Protein AF-A0A7C6QJJ1-F1 (afdb_monomer)

Structure (mmCIF, N/CA/C/O backbone):
data_AF-A0A7C6QJJ1-F1
#
_entry.id   AF-A0A7C6QJJ1-F1
#
loop_
_atom_site.group_PDB
_atom_site.id
_atom_site.type_symbol
_atom_site.label_atom_id
_atom_site.label_alt_id
_atom_site.label_comp_id
_atom_site.label_asym_id
_atom_site.label_entity_id
_atom_site.label_seq_id
_atom_site.pdbx_PDB_ins_code
_atom_site.Cartn_x
_atom_site.Cartn_y
_atom_site.Cartn_z
_atom_site.occupancy
_atom_site.B_iso_or_equiv
_atom_site.auth_seq_id
_atom_site.auth_comp_id
_atom_site.auth_asym_id
_atom_site.auth_atom_id
_atom_site.pdbx_PDB_model_num
ATOM 1 N N . MET A 1 1 ? -18.718 0.092 17.192 1.00 64.06 1 MET A N 1
ATOM 2 C CA . MET A 1 1 ? -18.486 -1.313 16.810 1.00 64.06 1 MET A CA 1
ATOM 3 C C . MET A 1 1 ? -18.447 -2.156 18.067 1.00 64.06 1 MET A C 1
ATOM 5 O O . MET A 1 1 ? -18.099 -1.632 19.118 1.00 64.06 1 MET A O 1
ATOM 9 N N . GLU A 1 2 ? -18.841 -3.419 17.966 1.00 81.12 2 GLU A N 1
ATOM 10 C CA . GLU A 1 2 ? -18.779 -4.387 19.062 1.00 81.12 2 GLU A CA 1
ATOM 11 C C . GLU A 1 2 ? -17.315 -4.640 19.468 1.00 81.12 2 GLU A C 1
ATOM 13 O O . GLU A 1 2 ? -16.441 -4.742 18.604 1.00 81.12 2 GLU A O 1
ATOM 18 N N . GLN A 1 3 ? -17.020 -4.711 20.772 1.00 80.75 3 GLN A N 1
ATOM 19 C CA . GLN A 1 3 ? -15.640 -4.832 21.275 1.00 80.75 3 GLN A CA 1
ATOM 20 C C . GLN A 1 3 ? -14.934 -6.095 20.754 1.00 80.75 3 GLN A C 1
ATOM 22 O O . GLN A 1 3 ? -13.746 -6.046 20.444 1.00 80.75 3 GLN A O 1
ATOM 27 N N . ALA A 1 4 ? -15.673 -7.194 20.566 1.00 86.12 4 ALA A N 1
ATOM 28 C CA . ALA A 1 4 ? -15.149 -8.436 19.999 1.00 86.12 4 ALA A CA 1
ATOM 29 C C . ALA A 1 4 ? -14.626 -8.255 18.560 1.00 86.12 4 ALA A C 1
ATOM 31 O O . ALA A 1 4 ? -13.542 -8.735 18.226 1.00 86.12 4 ALA A O 1
ATOM 32 N N . LYS A 1 5 ? -15.345 -7.492 17.726 1.00 86.69 5 LYS A N 1
ATOM 33 C CA . LYS A 1 5 ? -14.942 -7.211 16.339 1.00 86.69 5 LYS A CA 1
ATOM 34 C C . LYS A 1 5 ? -13.674 -6.356 16.279 1.00 86.69 5 LYS A C 1
ATOM 36 O O . LYS A 1 5 ? -12.791 -6.615 15.470 1.00 86.69 5 LYS A O 1
ATOM 41 N N . LEU A 1 6 ? -13.538 -5.371 17.172 1.00 87.94 6 LEU A N 1
ATOM 42 C CA . LEU A 1 6 ? -12.328 -4.541 17.250 1.00 87.94 6 LEU A CA 1
ATOM 43 C C . LEU A 1 6 ? -11.081 -5.362 17.599 1.00 87.94 6 LEU A C 1
ATOM 45 O O . LEU A 1 6 ? -10.022 -5.141 17.014 1.00 87.94 6 LEU A O 1
ATOM 49 N N . VAL A 1 7 ? -11.207 -6.328 18.515 1.00 91.75 7 VAL A N 1
ATOM 50 C CA . VAL A 1 7 ? -10.107 -7.241 18.861 1.00 91.75 7 VAL A CA 1
ATOM 51 C C . VAL A 1 7 ? -9.724 -8.109 17.662 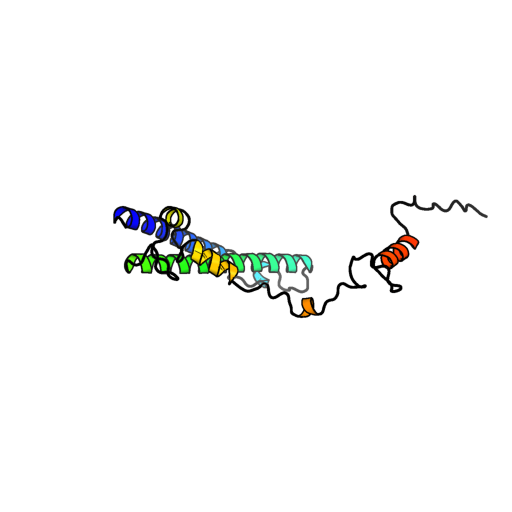1.00 91.75 7 VAL A C 1
ATOM 53 O O . VAL A 1 7 ? -8.535 -8.233 17.368 1.00 91.75 7 VAL A O 1
ATOM 56 N N . HIS A 1 8 ? -10.710 -8.638 16.931 1.00 92.12 8 HIS A N 1
ATOM 57 C CA . HIS A 1 8 ? -10.475 -9.418 15.715 1.00 92.12 8 HIS A CA 1
ATOM 58 C C . HIS A 1 8 ? -9.686 -8.625 14.657 1.00 92.12 8 HIS A C 1
ATOM 60 O O . HIS A 1 8 ? -8.639 -9.081 14.192 1.00 92.12 8 HIS A O 1
ATOM 66 N N . PHE A 1 9 ? -10.124 -7.403 14.326 1.00 91.81 9 PHE A N 1
ATOM 67 C CA . PHE A 1 9 ? -9.419 -6.556 13.357 1.00 91.81 9 PHE A CA 1
ATOM 68 C C . PHE A 1 9 ? -8.022 -6.154 13.836 1.00 91.81 9 PHE A C 1
ATOM 70 O O . PHE A 1 9 ? -7.080 -6.162 13.044 1.00 91.81 9 PHE A O 1
ATOM 77 N N . LYS A 1 10 ? -7.852 -5.866 15.133 1.00 93.56 10 LYS A N 1
ATOM 78 C CA . LYS A 1 10 ? -6.536 -5.560 15.710 1.00 93.56 10 LYS A CA 1
ATOM 79 C C . LYS A 1 10 ? -5.564 -6.732 15.555 1.00 93.56 10 LYS A C 1
ATOM 81 O O . LYS A 1 10 ? -4.429 -6.517 15.146 1.00 93.56 10 LYS A O 1
ATOM 86 N N . GLN A 1 11 ? -5.999 -7.960 15.840 1.00 94.44 11 GLN A N 1
ATOM 87 C CA . GLN A 1 11 ? -5.168 -9.156 15.656 1.00 94.44 11 GLN A CA 1
ATOM 88 C C . GLN A 1 11 ? -4.782 -9.359 14.187 1.00 94.44 11 GLN A C 1
ATOM 90 O O . GLN A 1 11 ? -3.614 -9.604 13.891 1.00 94.44 11 GLN A O 1
ATOM 95 N N . LYS A 1 12 ? -5.735 -9.184 13.263 1.00 94.00 12 LYS A N 1
ATOM 96 C CA . LYS A 1 12 ? -5.481 -9.277 11.818 1.00 94.00 12 LYS A CA 1
ATOM 97 C C . LYS A 1 12 ? -4.449 -8.246 11.346 1.00 94.00 12 LYS A C 1
ATOM 99 O O . LYS A 1 12 ? -3.544 -8.589 10.591 1.00 94.00 12 LYS A O 1
ATOM 104 N N . LEU A 1 13 ? -4.551 -7.004 11.820 1.00 94.50 13 LEU A N 1
ATOM 105 C CA . LEU A 1 13 ? -3.605 -5.932 11.496 1.00 94.50 13 LEU A CA 1
ATOM 106 C C . LEU A 1 13 ? -2.214 -6.173 12.091 1.00 94.50 13 LEU A C 1
ATOM 108 O O . LEU A 1 13 ? -1.224 -5.899 11.422 1.00 94.50 13 LEU A O 1
ATOM 112 N N . LEU A 1 14 ? -2.117 -6.719 13.306 1.00 95.88 14 LEU A N 1
ATOM 113 C CA . LEU A 1 14 ? -0.828 -7.075 13.910 1.00 95.88 14 LEU A CA 1
ATOM 114 C C . LEU A 1 14 ? -0.127 -8.199 13.139 1.00 95.88 14 LEU A C 1
ATOM 116 O O . LEU A 1 14 ? 1.051 -8.067 12.823 1.00 95.88 14 LEU A O 1
ATOM 120 N N . ALA A 1 15 ? -0.860 -9.251 12.766 1.00 96.06 15 ALA A N 1
ATOM 121 C CA . ALA A 1 15 ? -0.318 -10.315 11.923 1.00 96.06 15 ALA A CA 1
ATOM 122 C C . ALA A 1 15 ? 0.138 -9.773 10.556 1.00 96.06 15 ALA A C 1
ATOM 124 O O . ALA A 1 15 ? 1.202 -10.132 10.055 1.00 96.06 15 ALA A O 1
ATOM 125 N N . ARG A 1 16 ? -0.640 -8.853 9.966 1.00 95.06 16 ARG A N 1
ATOM 126 C CA . ARG A 1 16 ? -0.273 -8.199 8.704 1.00 95.06 16 ARG A CA 1
ATOM 127 C C . ARG A 1 16 ? 0.974 -7.324 8.844 1.00 95.06 16 ARG A C 1
ATOM 129 O O . ARG A 1 16 ? 1.808 -7.336 7.943 1.00 95.06 16 ARG A O 1
ATOM 136 N N . LYS A 1 17 ? 1.108 -6.591 9.954 1.00 96.44 17 LYS A N 1
ATOM 137 C CA . LYS A 1 17 ? 2.294 -5.787 10.273 1.00 96.44 17 LYS A CA 1
ATOM 138 C C . LYS A 1 17 ? 3.544 -6.666 10.309 1.00 96.44 17 LYS A C 1
ATOM 140 O O . LYS A 1 17 ? 4.500 -6.375 9.602 1.00 96.44 17 LYS A O 1
ATOM 145 N N . GLU A 1 18 ? 3.504 -7.758 11.069 1.00 97.12 18 G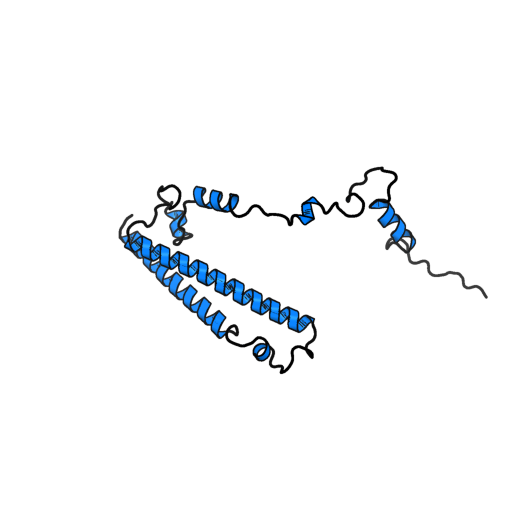LU A N 1
ATOM 146 C CA . GLU A 1 18 ? 4.633 -8.686 11.189 1.00 97.12 18 GLU A CA 1
ATOM 147 C C . GLU A 1 18 ? 5.025 -9.288 9.831 1.00 97.12 18 GLU A C 1
ATOM 149 O O . GLU A 1 18 ? 6.203 -9.319 9.481 1.00 97.12 18 GLU A O 1
ATOM 154 N N . GLN A 1 19 ? 4.040 -9.687 9.019 1.00 96.38 19 GLN A N 1
ATOM 155 C CA . GLN A 1 19 ? 4.287 -10.192 7.667 1.00 96.38 19 GLN A CA 1
ATOM 156 C C . GLN A 1 19 ? 4.997 -9.156 6.778 1.00 96.38 19 GLN A C 1
ATOM 158 O O . GLN A 1 19 ? 5.927 -9.502 6.052 1.00 96.38 19 GLN A O 1
ATOM 163 N N . LEU A 1 20 ? 4.561 -7.893 6.816 1.00 95.88 20 LEU A N 1
ATOM 164 C CA . LEU A 1 20 ? 5.164 -6.815 6.027 1.00 95.88 20 LEU A CA 1
ATOM 165 C C . LEU A 1 20 ? 6.583 -6.485 6.504 1.00 95.88 20 LEU A C 1
ATOM 167 O O . LEU A 1 20 ? 7.464 -6.283 5.675 1.00 95.88 20 LEU A O 1
ATOM 171 N N . GLU A 1 21 ? 6.830 -6.482 7.814 1.00 96.12 21 GLU A N 1
ATOM 172 C CA . GLU A 1 21 ? 8.176 -6.291 8.369 1.00 96.12 21 GLU A CA 1
ATOM 173 C C . GLU A 1 21 ? 9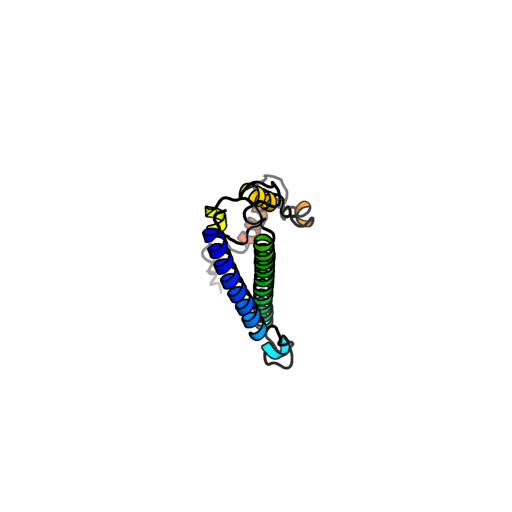.130 -7.415 7.950 1.00 96.12 21 GLU A C 1
ATOM 175 O O . GLU A 1 21 ? 10.270 -7.147 7.573 1.00 96.12 21 GLU A O 1
ATOM 180 N N . GLN A 1 22 ? 8.668 -8.668 7.977 1.00 95.81 22 GLN A N 1
ATOM 181 C CA . GLN A 1 22 ? 9.447 -9.808 7.488 1.00 95.81 22 GLN A CA 1
ATOM 182 C C . GLN A 1 22 ? 9.720 -9.703 5.984 1.00 95.81 22 GLN A C 1
ATOM 184 O O . GLN A 1 22 ? 10.835 -9.976 5.553 1.00 95.81 22 GLN A O 1
ATOM 189 N N . GLN A 1 23 ? 8.732 -9.270 5.195 1.00 94.12 23 GLN A N 1
ATOM 190 C CA . GLN A 1 23 ? 8.886 -9.066 3.755 1.00 94.12 23 GLN A CA 1
ATOM 191 C C . GLN A 1 23 ? 9.905 -7.964 3.433 1.00 94.12 23 GLN A C 1
ATOM 193 O O . GLN A 1 23 ? 10.708 -8.123 2.521 1.00 94.12 23 GLN A O 1
ATOM 198 N N . VAL A 1 24 ? 9.896 -6.850 4.170 1.00 94.69 24 VAL A N 1
ATOM 199 C CA . VAL A 1 24 ? 10.893 -5.783 3.992 1.00 94.69 24 VAL A CA 1
ATOM 200 C C . VAL A 1 24 ? 12.287 -6.301 4.335 1.00 94.69 24 VAL A C 1
ATOM 202 O O . VAL A 1 24 ? 13.198 -6.145 3.526 1.00 94.69 24 VAL A O 1
ATOM 205 N N . LYS A 1 25 ? 12.439 -6.986 5.476 1.00 93.81 25 LYS A N 1
ATOM 206 C CA . LYS A 1 25 ? 13.724 -7.563 5.893 1.00 93.81 25 LYS A CA 1
ATOM 207 C C . LYS A 1 25 ? 14.267 -8.565 4.881 1.00 93.81 25 LYS A C 1
ATOM 209 O O . LYS A 1 25 ? 15.438 -8.487 4.537 1.00 93.81 25 LYS A O 1
ATOM 214 N N . SER A 1 26 ? 13.432 -9.469 4.366 1.00 91.88 26 SER A N 1
ATOM 215 C CA . SER A 1 26 ? 13.888 -10.470 3.396 1.00 91.88 26 SER A CA 1
ATOM 216 C C . SER A 1 26 ? 14.343 -9.844 2.076 1.00 91.88 26 SER A C 1
ATOM 218 O O . SER A 1 26 ? 15.322 -10.301 1.494 1.00 91.88 26 SER A O 1
ATOM 220 N N . ILE A 1 27 ? 13.675 -8.779 1.622 1.00 89.88 27 ILE A N 1
ATOM 221 C CA . ILE A 1 27 ? 14.065 -8.021 0.426 1.00 89.88 27 ILE A CA 1
ATOM 222 C C . ILE A 1 27 ? 15.376 -7.249 0.668 1.00 89.88 27 ILE A C 1
ATOM 224 O O . ILE A 1 27 ? 16.243 -7.188 -0.202 1.00 89.88 27 ILE A O 1
ATOM 228 N N . GLU A 1 28 ? 15.554 -6.680 1.860 1.00 87.94 28 GLU A N 1
ATOM 229 C CA . GLU A 1 28 ? 16.777 -5.970 2.244 1.00 87.94 28 GLU A CA 1
ATOM 230 C C . GLU A 1 28 ? 17.993 -6.907 2.358 1.00 87.94 28 GLU A C 1
ATOM 232 O O . GLU A 1 28 ? 19.052 -6.631 1.780 1.00 87.94 28 GLU A O 1
ATOM 237 N N . GLU A 1 29 ? 17.823 -8.042 3.041 1.00 86.62 29 GLU A N 1
ATOM 238 C CA . GLU A 1 29 ? 18.826 -9.103 3.188 1.00 86.62 29 GLU A CA 1
ATOM 239 C C . GLU A 1 29 ? 19.136 -9.802 1.854 1.00 86.62 29 GLU A C 1
ATOM 241 O O . GLU A 1 29 ? 20.267 -10.232 1.634 1.00 86.62 29 GLU A O 1
ATOM 246 N N . GLY A 1 30 ? 18.163 -9.861 0.939 1.00 77.56 30 GLY A N 1
ATOM 247 C CA . GLY A 1 30 ? 18.251 -10.527 -0.363 1.00 77.56 30 GLY A CA 1
ATOM 248 C C . GLY A 1 30 ? 19.164 -9.870 -1.405 1.00 77.56 30 GLY A C 1
ATOM 249 O O . GLY A 1 30 ? 19.245 -10.379 -2.516 1.00 77.56 30 GLY A O 1
ATOM 250 N N . GLY A 1 31 ? 19.863 -8.776 -1.077 1.00 72.44 31 GLY A N 1
ATOM 251 C CA . GLY A 1 31 ? 20.874 -8.179 -1.966 1.00 72.44 31 GLY A CA 1
ATOM 252 C C . GLY A 1 31 ? 20.764 -6.666 -2.164 1.00 72.44 31 GLY A C 1
ATOM 253 O O . GLY A 1 31 ? 21.656 -6.047 -2.749 1.00 72.44 31 GLY A O 1
ATOM 254 N N . LEU A 1 32 ? 19.730 -6.014 -1.621 1.00 77.31 32 LEU A N 1
ATOM 255 C CA . LEU A 1 32 ? 19.625 -4.551 -1.682 1.00 77.31 32 LEU A CA 1
ATOM 256 C C . LEU A 1 32 ? 20.715 -3.839 -0.871 1.00 77.31 32 LEU A C 1
ATOM 258 O O . LEU A 1 32 ? 21.163 -2.767 -1.285 1.00 77.31 32 LEU A O 1
ATOM 262 N N . HIS A 1 33 ? 21.175 -4.430 0.237 1.00 75.38 33 HIS A N 1
ATOM 263 C CA . HIS A 1 33 ? 22.297 -3.896 1.019 1.00 75.38 33 HIS A CA 1
ATOM 264 C C . HIS A 1 33 ? 23.654 -3.999 0.314 1.00 75.38 33 HIS A C 1
ATOM 266 O O . HIS A 1 33 ? 24.564 -3.236 0.639 1.00 75.38 33 HIS A O 1
ATOM 272 N N . GLN A 1 34 ? 23.798 -4.918 -0.639 1.00 74.69 34 GLN A N 1
ATOM 273 C CA . GLN A 1 34 ? 25.034 -5.084 -1.392 1.00 74.69 34 GLN A CA 1
ATOM 274 C C . GLN A 1 34 ? 25.103 -4.062 -2.526 1.00 74.69 34 GLN A C 1
ATOM 276 O O . GLN A 1 34 ? 24.078 -3.632 -3.078 1.00 74.69 34 GLN A O 1
ATOM 281 N N . SER A 1 35 ? 26.324 -3.642 -2.867 1.00 75.19 35 SER A N 1
ATOM 282 C CA . SER A 1 35 ? 26.511 -2.798 -4.039 1.00 75.19 35 SER A CA 1
ATOM 283 C C . SER A 1 35 ? 26.185 -3.609 -5.296 1.00 75.19 35 SER A C 1
ATOM 285 O O . SER A 1 35 ? 26.379 -4.821 -5.337 1.00 75.19 35 SER A O 1
ATOM 287 N N . MET A 1 36 ? 25.704 -2.943 -6.347 1.00 71.12 36 MET A N 1
ATOM 288 C CA . MET A 1 36 ? 25.419 -3.611 -7.625 1.00 71.12 36 MET A CA 1
ATOM 289 C C . MET A 1 36 ? 26.666 -4.314 -8.190 1.00 71.12 36 MET A C 1
ATOM 291 O O . MET A 1 36 ? 26.544 -5.335 -8.849 1.00 71.12 36 MET A O 1
ATOM 295 N N . ARG A 1 37 ? 27.867 -3.803 -7.885 1.00 71.69 37 ARG A N 1
ATOM 296 C CA . ARG A 1 37 ? 29.135 -4.435 -8.265 1.00 71.69 37 ARG A CA 1
ATOM 297 C C . ARG A 1 37 ? 29.317 -5.780 -7.556 1.00 71.69 37 ARG A C 1
ATOM 299 O O . ARG A 1 37 ? 29.675 -6.757 -8.198 1.00 71.69 37 ARG A O 1
ATOM 306 N N . ASP A 1 38 ? 29.040 -5.824 -6.254 1.00 73.19 38 ASP A N 1
ATOM 307 C CA . ASP A 1 38 ? 29.203 -7.037 -5.445 1.00 73.19 38 ASP A CA 1
ATOM 308 C C . ASP A 1 38 ? 28.162 -8.106 -5.808 1.00 73.19 38 ASP A C 1
ATOM 310 O O . ASP A 1 38 ? 28.487 -9.288 -5.817 1.00 73.19 38 ASP A O 1
ATOM 314 N N . SER A 1 39 ? 26.942 -7.689 -6.175 1.00 68.88 39 SER A N 1
ATOM 315 C CA . SER A 1 39 ? 25.863 -8.588 -6.621 1.00 68.88 39 SER A CA 1
ATOM 316 C C . SER A 1 39 ? 26.212 -9.343 -7.909 1.00 68.88 39 SER A C 1
ATOM 318 O O . SER A 1 39 ? 25.889 -10.518 -8.041 1.00 68.88 39 SER A O 1
ATOM 320 N N . ILE A 1 40 ? 26.904 -8.683 -8.843 1.00 70.62 40 ILE A N 1
ATOM 321 C CA . ILE A 1 40 ? 27.320 -9.276 -10.127 1.00 70.62 40 ILE A CA 1
ATOM 322 C C . ILE A 1 40 ? 28.570 -10.159 -9.949 1.00 70.62 40 ILE A C 1
ATOM 324 O O . ILE A 1 40 ? 28.885 -10.977 -10.805 1.00 70.62 40 ILE A O 1
ATOM 328 N N . GLY A 1 41 ? 29.287 -10.025 -8.826 1.00 70.25 41 GLY A N 1
ATOM 329 C CA . GLY A 1 41 ? 30.510 -10.783 -8.549 1.00 70.25 41 GLY A CA 1
ATOM 330 C C . GLY A 1 41 ? 31.726 -10.343 -9.373 1.00 70.25 41 GLY A C 1
ATOM 331 O O . GLY A 1 41 ? 32.781 -10.965 -9.276 1.00 70.25 41 GLY A O 1
ATOM 332 N N . GLU A 1 42 ? 31.604 -9.257 -10.142 1.00 67.44 42 GLU A N 1
ATOM 333 C CA . GLU A 1 42 ? 32.625 -8.786 -11.078 1.00 67.44 42 GLU A CA 1
ATOM 334 C C . GLU A 1 42 ? 33.253 -7.461 -10.633 1.00 67.44 42 GLU A C 1
ATOM 336 O O . GLU A 1 42 ? 32.591 -6.537 -10.154 1.00 67.44 42 GLU A O 1
ATOM 341 N N . LEU A 1 43 ? 34.565 -7.321 -10.842 1.00 65.56 43 LEU A N 1
ATOM 342 C CA . LEU A 1 43 ? 35.306 -6.106 -10.476 1.00 65.56 43 LEU A CA 1
ATOM 343 C C . LEU A 1 43 ? 34.932 -4.897 -11.359 1.00 65.56 43 LEU A C 1
ATOM 345 O O . LEU A 1 43 ? 35.121 -3.746 -10.945 1.00 65.56 43 LEU A O 1
ATOM 349 N N . SER A 1 44 ? 34.393 -5.131 -12.565 1.00 67.12 44 SER A N 1
ATOM 350 C CA . SER A 1 44 ? 34.052 -4.079 -13.530 1.00 67.12 44 SER A CA 1
ATOM 351 C C . SER A 1 44 ? 32.700 -4.301 -14.221 1.00 67.12 44 SER A C 1
ATOM 353 O O . SER A 1 44 ? 32.372 -5.401 -14.648 1.00 67.12 44 SER A O 1
ATOM 355 N N . PHE A 1 45 ? 31.947 -3.215 -14.416 1.00 66.69 45 PHE A N 1
ATOM 356 C CA . PHE A 1 45 ? 30.729 -3.205 -15.239 1.00 66.69 45 PHE A CA 1
ATOM 357 C C . PHE A 1 45 ? 31.022 -3.167 -16.749 1.00 66.69 45 PHE A C 1
ATOM 359 O O . PHE A 1 45 ? 30.098 -3.255 -17.547 1.00 66.69 45 PHE A O 1
ATOM 366 N N . TYR A 1 46 ? 32.286 -2.978 -17.140 1.00 64.81 46 TYR A N 1
ATOM 367 C CA . TYR A 1 46 ? 32.681 -2.734 -18.531 1.00 64.81 46 TYR A CA 1
ATOM 368 C C . TYR A 1 46 ? 32.834 -4.029 -19.337 1.00 64.81 46 TYR A C 1
ATOM 370 O O . TYR A 1 46 ? 32.658 -4.013 -20.549 1.00 64.81 46 TYR A O 1
ATOM 378 N N . ASP A 1 47 ? 33.140 -5.136 -18.656 1.00 69.06 47 ASP A N 1
ATOM 379 C CA . ASP A 1 47 ? 33.318 -6.462 -19.266 1.00 69.06 47 ASP A CA 1
ATOM 380 C C . ASP A 1 47 ? 32.027 -7.307 -19.256 1.00 69.06 47 ASP A C 1
ATOM 382 O O . ASP A 1 47 ? 32.009 -8.446 -19.706 1.00 69.06 47 ASP A O 1
ATOM 386 N N . ASN A 1 48 ? 30.922 -6.750 -18.744 1.00 72.19 48 ASN A N 1
ATOM 387 C CA . ASN A 1 48 ? 29.623 -7.418 -18.749 1.00 72.19 48 ASN A CA 1
ATOM 388 C C . ASN A 1 48 ? 28.905 -7.197 -20.084 1.00 72.19 48 ASN A C 1
ATOM 390 O O . ASN A 1 48 ? 28.926 -6.096 -20.645 1.00 72.19 48 ASN A O 1
ATOM 394 N N . HIS A 1 49 ? 28.205 -8.223 -20.574 1.00 78.56 49 HIS A N 1
ATOM 395 C CA . HIS A 1 49 ? 27.339 -8.058 -21.734 1.00 78.56 49 HIS A CA 1
ATOM 396 C C . HIS A 1 49 ? 26.214 -7.057 -21.384 1.00 78.56 49 HIS A C 1
ATOM 398 O O . HIS A 1 49 ? 25.601 -7.179 -20.320 1.00 78.56 49 HIS A O 1
ATOM 404 N N . PRO A 1 50 ? 25.886 -6.074 -22.247 1.00 83.12 50 PRO A N 1
ATOM 405 C CA . PRO A 1 50 ? 24.895 -5.040 -21.930 1.00 83.12 50 PRO A CA 1
ATOM 406 C C . PRO A 1 50 ? 23.525 -5.584 -21.501 1.00 83.12 50 PRO A C 1
ATOM 408 O O . PRO A 1 50 ? 22.831 -4.951 -20.706 1.00 83.12 50 PRO A O 1
ATOM 411 N N . ALA A 1 51 ? 23.139 -6.759 -22.011 1.00 84.19 51 ALA A N 1
ATOM 412 C CA . ALA A 1 51 ? 21.892 -7.416 -21.621 1.00 84.19 51 ALA A CA 1
ATOM 413 C C . ALA A 1 51 ? 21.905 -7.909 -20.164 1.00 84.19 51 ALA A C 1
ATOM 415 O O . ALA A 1 51 ? 20.887 -7.792 -19.487 1.00 84.19 51 ALA A O 1
ATOM 416 N N . ASP A 1 52 ? 23.047 -8.388 -19.667 1.00 81.75 52 ASP A N 1
ATOM 417 C CA . ASP A 1 52 ? 23.168 -8.922 -18.307 1.00 81.75 52 ASP A CA 1
ATOM 418 C C . ASP A 1 52 ? 23.085 -7.782 -17.288 1.00 81.75 52 ASP A C 1
ATOM 420 O O . ASP A 1 52 ? 22.323 -7.851 -16.324 1.00 81.75 52 ASP A O 1
ATOM 424 N N . LEU A 1 53 ? 23.758 -6.660 -17.574 1.00 83.50 53 LEU A N 1
ATOM 425 C CA . LEU A 1 53 ? 23.624 -5.439 -16.778 1.00 83.50 53 LEU A CA 1
ATOM 426 C C . LEU A 1 53 ? 22.181 -4.910 -16.784 1.00 83.50 53 LEU A C 1
ATOM 428 O O . LEU A 1 53 ? 21.677 -4.476 -15.750 1.00 83.50 53 LEU A O 1
ATOM 432 N N . GLY A 1 54 ? 21.508 -4.947 -17.938 1.00 86.69 54 GLY A N 1
ATOM 433 C CA . GLY A 1 54 ? 20.104 -4.554 -18.048 1.00 86.69 54 GLY A CA 1
ATOM 434 C C . GLY A 1 54 ? 19.184 -5.412 -17.177 1.00 86.69 54 GLY A C 1
ATOM 435 O O . GLY A 1 54 ? 18.312 -4.872 -16.494 1.00 86.69 54 GLY A O 1
ATOM 436 N N . ASN A 1 55 ? 19.412 -6.726 -17.159 1.00 87.12 55 ASN A N 1
ATOM 437 C CA . ASN A 1 55 ? 18.662 -7.660 -16.326 1.00 87.12 55 ASN A CA 1
ATOM 438 C C . ASN A 1 55 ? 18.876 -7.391 -14.827 1.00 87.12 55 ASN A C 1
ATOM 440 O O . ASN A 1 55 ? 17.910 -7.269 -14.081 1.00 87.12 55 ASN A O 1
ATOM 444 N N . GLU A 1 56 ? 20.122 -7.203 -14.396 1.00 84.94 56 GLU A N 1
ATOM 445 C CA . GLU A 1 56 ? 20.458 -6.902 -12.996 1.00 84.94 56 GLU A CA 1
ATOM 446 C C . GLU A 1 56 ? 19.849 -5.580 -12.511 1.00 84.94 56 GLU A C 1
ATOM 448 O O . GLU A 1 56 ? 19.275 -5.492 -11.422 1.00 84.94 56 GLU A O 1
ATOM 453 N N . VAL A 1 57 ? 19.911 -4.533 -13.341 1.00 86.56 57 VAL A N 1
ATOM 454 C CA . VAL A 1 57 ? 19.269 -3.246 -13.036 1.00 86.56 57 VAL A CA 1
ATOM 455 C C . VAL A 1 57 ? 17.752 -3.407 -12.919 1.00 86.56 57 VAL A C 1
ATOM 457 O O . VAL A 1 57 ? 17.142 -2.810 -12.027 1.00 86.56 57 VAL A O 1
ATOM 460 N N . PHE A 1 58 ? 17.141 -4.207 -13.794 1.00 90.81 58 PHE A N 1
ATOM 461 C CA . PHE A 1 58 ? 15.707 -4.477 -13.763 1.00 90.81 58 PHE A CA 1
ATOM 462 C C . PHE A 1 58 ? 15.288 -5.226 -12.492 1.00 90.81 58 PHE A C 1
ATOM 464 O O . PHE A 1 58 ? 14.376 -4.768 -11.798 1.00 90.81 58 PHE A O 1
ATOM 471 N N . GLU A 1 59 ? 15.971 -6.319 -12.147 1.00 88.25 59 GLU A N 1
ATOM 472 C CA . GLU A 1 59 ? 15.679 -7.106 -10.944 1.00 88.25 59 GLU A CA 1
ATOM 473 C C . GLU A 1 59 ? 15.837 -6.258 -9.676 1.00 88.25 59 GLU A C 1
ATOM 475 O O . GLU A 1 59 ? 14.926 -6.193 -8.848 1.00 88.25 59 GLU A O 1
ATOM 480 N N . ARG A 1 60 ? 16.910 -5.464 -9.581 1.00 87.94 60 ARG A N 1
ATOM 481 C CA . ARG A 1 60 ? 17.090 -4.530 -8.461 1.00 87.94 60 ARG A CA 1
ATOM 482 C C . ARG A 1 60 ? 15.991 -3.466 -8.401 1.00 87.94 60 ARG A C 1
ATOM 484 O O . ARG A 1 60 ? 15.533 -3.099 -7.318 1.00 87.94 60 ARG A O 1
ATOM 491 N N . GLY A 1 61 ? 15.561 -2.951 -9.552 1.00 90.69 61 GLY A N 1
ATOM 492 C CA . GLY A 1 61 ? 14.442 -2.013 -9.644 1.00 90.69 61 GLY A CA 1
ATOM 493 C C . GLY A 1 61 ? 13.127 -2.623 -9.150 1.00 90.69 61 GLY A C 1
ATOM 494 O O . GLY A 1 61 ? 12.369 -1.961 -8.435 1.00 90.69 61 GLY A O 1
ATOM 495 N N . LYS A 1 62 ? 12.882 -3.897 -9.475 1.00 91.81 62 LYS A N 1
ATOM 496 C CA . LYS A 1 62 ? 11.731 -4.665 -8.988 1.00 91.81 62 LYS A CA 1
ATOM 497 C C . LYS A 1 62 ? 11.753 -4.781 -7.465 1.00 91.81 62 LYS A C 1
ATOM 499 O O . LYS A 1 62 ? 10.742 -4.489 -6.826 1.00 91.81 62 LYS A O 1
ATOM 504 N N . ASP A 1 63 ? 12.895 -5.135 -6.884 1.00 91.44 63 ASP A N 1
ATOM 505 C CA . ASP A 1 63 ? 13.035 -5.293 -5.434 1.00 91.44 63 ASP A CA 1
ATOM 506 C C . ASP A 1 63 ? 12.811 -3.976 -4.684 1.00 91.44 63 ASP A C 1
ATOM 508 O O . ASP A 1 63 ? 12.090 -3.943 -3.684 1.00 91.44 63 ASP A O 1
ATOM 512 N N . LEU A 1 64 ? 13.342 -2.864 -5.205 1.00 92.06 64 LEU A N 1
ATOM 513 C CA . LEU A 1 64 ? 13.072 -1.528 -4.666 1.00 92.06 64 LEU A CA 1
ATOM 514 C C . LEU A 1 64 ? 11.574 -1.200 -4.693 1.00 92.06 64 LEU A C 1
ATOM 516 O O . LEU A 1 64 ? 11.025 -0.757 -3.684 1.00 92.06 64 LEU A O 1
ATOM 520 N N . ALA A 1 65 ? 10.898 -1.454 -5.816 1.00 93.69 65 ALA A N 1
ATOM 521 C CA . ALA A 1 65 ? 9.468 -1.192 -5.948 1.00 93.69 65 ALA A CA 1
ATOM 522 C C . ALA A 1 65 ? 8.627 -2.045 -4.981 1.00 93.69 65 ALA A C 1
ATOM 524 O O . ALA A 1 65 ? 7.674 -1.541 -4.380 1.00 93.69 65 ALA A O 1
ATOM 525 N N . LEU A 1 66 ? 8.985 -3.321 -4.801 1.00 93.88 66 LEU A N 1
ATOM 526 C CA . LEU A 1 66 ? 8.323 -4.218 -3.852 1.00 93.88 66 LEU A CA 1
ATOM 527 C C . LEU A 1 66 ? 8.535 -3.767 -2.403 1.00 93.88 66 LEU A C 1
ATOM 529 O O . LEU A 1 66 ? 7.566 -3.711 -1.641 1.00 93.88 66 LEU A O 1
ATOM 533 N N . ARG A 1 67 ? 9.767 -3.395 -2.035 1.00 94.19 67 ARG A N 1
ATOM 534 C CA . ARG A 1 67 ? 10.087 -2.857 -0.706 1.00 94.19 67 ARG A CA 1
ATOM 535 C C . ARG A 1 67 ? 9.300 -1.583 -0.424 1.00 94.19 67 ARG A C 1
ATOM 537 O O . ARG A 1 67 ? 8.643 -1.482 0.609 1.00 94.19 67 ARG A O 1
ATOM 544 N N . ASP A 1 68 ? 9.327 -0.624 -1.343 1.00 94.50 68 ASP A N 1
ATOM 545 C CA . ASP A 1 68 ? 8.651 0.661 -1.166 1.00 94.50 68 ASP A CA 1
ATOM 546 C C . ASP A 1 68 ? 7.129 0.476 -1.059 1.00 94.50 68 ASP A C 1
ATOM 548 O O . ASP A 1 68 ? 6.475 1.111 -0.229 1.00 94.50 68 ASP A O 1
ATOM 552 N N . ASN A 1 69 ? 6.553 -0.455 -1.830 1.00 95.00 69 ASN A N 1
ATOM 553 C CA . ASN A 1 69 ? 5.146 -0.820 -1.692 1.00 95.00 69 ASN A CA 1
ATOM 554 C C . ASN A 1 69 ? 4.838 -1.418 -0.311 1.00 95.00 69 ASN A C 1
ATOM 556 O O . ASN A 1 69 ? 3.863 -1.008 0.325 1.00 95.00 69 ASN A O 1
ATOM 560 N N . ALA A 1 70 ? 5.674 -2.340 0.175 1.00 95.25 70 ALA A N 1
ATOM 561 C CA . ALA A 1 70 ? 5.521 -2.940 1.497 1.00 95.25 70 ALA A CA 1
ATOM 562 C C . ALA A 1 70 ? 5.619 -1.891 2.617 1.00 95.25 70 ALA A C 1
ATOM 564 O O . ALA A 1 70 ? 4.802 -1.912 3.535 1.00 95.25 70 ALA A O 1
ATOM 565 N N . LEU A 1 71 ? 6.531 -0.918 2.507 1.00 95.56 71 LEU A N 1
ATOM 566 C CA . LEU A 1 71 ? 6.653 0.199 3.452 1.00 95.56 71 LEU A CA 1
ATOM 567 C C . LEU A 1 71 ? 5.411 1.102 3.459 1.00 95.56 71 LEU A C 1
ATOM 569 O O . LEU A 1 71 ? 4.945 1.502 4.527 1.00 95.56 71 LEU A O 1
ATOM 573 N N . ILE A 1 72 ? 4.831 1.398 2.290 1.00 95.19 72 ILE A N 1
ATOM 574 C CA . ILE A 1 72 ? 3.570 2.154 2.204 1.00 95.19 72 ILE A CA 1
ATOM 575 C C . ILE A 1 72 ? 2.437 1.385 2.896 1.00 95.19 72 ILE A C 1
ATOM 577 O O . ILE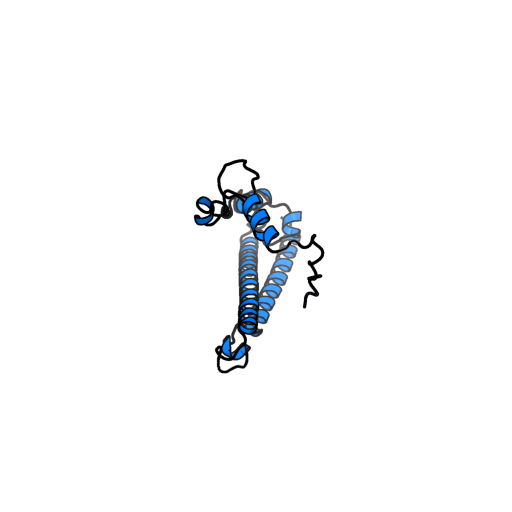 A 1 72 ? 1.668 1.971 3.659 1.00 95.19 72 ILE A O 1
ATOM 581 N N . GLN A 1 73 ? 2.331 0.075 2.656 1.00 94.56 73 GLN A N 1
ATOM 582 C CA . GLN A 1 73 ? 1.332 -0.761 3.325 1.00 94.56 73 GLN A CA 1
ATOM 583 C C . GLN A 1 73 ? 1.557 -0.814 4.839 1.00 94.56 73 GLN A C 1
ATOM 585 O O . GLN A 1 73 ? 0.596 -0.682 5.596 1.00 94.56 73 GLN A O 1
ATOM 590 N N . LEU A 1 74 ? 2.810 -0.951 5.280 1.00 96.06 74 LEU A N 1
ATOM 591 C CA . LEU A 1 74 ? 3.181 -0.987 6.692 1.00 96.06 74 LEU A CA 1
ATOM 592 C C . LEU A 1 74 ? 2.735 0.298 7.391 1.00 96.06 74 LEU A C 1
ATOM 594 O O . LEU A 1 74 ? 2.041 0.238 8.404 1.00 96.06 74 LEU A O 1
ATOM 598 N N . LYS A 1 75 ? 3.025 1.453 6.787 1.00 95.50 75 LYS A N 1
ATOM 599 C CA . LYS A 1 75 ? 2.574 2.754 7.283 1.00 95.50 75 LYS A CA 1
ATOM 600 C C . LYS A 1 75 ? 1.049 2.822 7.416 1.00 95.50 75 LYS A C 1
ATOM 602 O O . LYS A 1 75 ? 0.549 3.246 8.455 1.00 95.50 75 LYS A O 1
ATOM 607 N N . ASN A 1 76 ? 0.299 2.361 6.412 1.00 93.81 76 ASN A N 1
ATOM 608 C CA . ASN A 1 76 ? -1.169 2.338 6.476 1.00 93.81 76 ASN A CA 1
ATOM 609 C C . ASN A 1 76 ? -1.683 1.453 7.626 1.00 93.81 76 ASN A C 1
ATOM 611 O O . ASN A 1 76 ? -2.652 1.807 8.303 1.00 93.81 76 ASN A O 1
ATOM 615 N N . VAL A 1 77 ? -1.040 0.306 7.864 1.00 95.69 77 VAL A N 1
ATOM 616 C CA . VAL A 1 77 ? -1.375 -0.595 8.977 1.00 95.69 77 VAL A CA 1
ATOM 617 C C . VAL A 1 77 ? -1.092 0.076 10.322 1.00 95.69 77 VAL A C 1
ATOM 619 O O . VAL A 1 77 ? -1.946 0.038 11.207 1.00 95.69 77 VAL A O 1
ATOM 622 N N . GLU A 1 78 ? 0.055 0.734 10.477 1.00 95.25 78 GLU A N 1
ATOM 623 C CA . GLU A 1 78 ? 0.415 1.453 11.704 1.00 95.25 78 GLU A CA 1
ATOM 624 C C . GLU A 1 78 ? -0.533 2.617 12.001 1.00 95.25 78 GLU A C 1
ATOM 626 O O . GLU A 1 78 ? -1.040 2.730 13.118 1.00 95.25 78 GLU A O 1
ATOM 631 N N . GLU A 1 79 ? -0.853 3.429 10.993 1.00 94.38 79 GLU A N 1
ATOM 632 C CA . GLU A 1 79 ? -1.859 4.488 11.110 1.00 94.38 79 GLU A CA 1
ATOM 633 C C . GLU A 1 79 ? -3.227 3.910 11.494 1.00 94.38 79 GLU A C 1
ATOM 635 O O . GLU A 1 79 ? -3.948 4.467 12.322 1.00 94.38 79 GLU A O 1
ATOM 640 N N . THR A 1 80 ? -3.597 2.755 10.941 1.00 93.88 80 THR A N 1
ATOM 641 C CA . THR A 1 80 ? -4.860 2.093 11.281 1.00 93.88 80 THR A CA 1
ATOM 642 C C . THR A 1 80 ? -4.876 1.591 12.726 1.00 93.88 80 THR A C 1
ATOM 644 O O . THR A 1 80 ? -5.881 1.767 13.418 1.00 93.88 80 THR A O 1
ATOM 647 N N . LEU A 1 81 ? -3.773 1.021 13.217 1.00 94.44 81 LEU A N 1
ATOM 648 C CA . LEU A 1 81 ? -3.638 0.604 14.615 1.00 94.44 81 LEU A CA 1
ATOM 649 C C . LEU A 1 81 ? -3.770 1.800 15.570 1.00 94.44 81 LEU A C 1
ATOM 651 O O . LEU A 1 81 ? -4.540 1.724 16.529 1.00 94.44 81 LEU A O 1
ATOM 655 N N . GLN A 1 82 ? -3.129 2.930 15.257 1.00 93.88 82 GLN A N 1
ATOM 656 C CA . GLN A 1 82 ? -3.286 4.177 16.021 1.00 93.88 82 GLN A CA 1
ATOM 657 C C . GLN A 1 82 ? -4.744 4.653 16.044 1.00 93.88 82 GLN A C 1
ATOM 659 O O . GLN A 1 82 ? -5.247 5.134 17.059 1.00 93.88 82 GLN A O 1
ATOM 664 N N . ARG A 1 83 ? -5.477 4.483 14.940 1.00 91.69 83 ARG A N 1
ATOM 665 C CA . ARG A 1 83 ? -6.902 4.839 14.869 1.00 91.69 83 ARG A CA 1
ATOM 666 C C . ARG A 1 83 ? -7.800 3.919 15.685 1.00 91.69 83 ARG A C 1
ATOM 668 O O . ARG A 1 83 ? -8.828 4.382 16.184 1.00 91.69 83 ARG A O 1
ATOM 675 N N . ILE A 1 84 ? -7.440 2.643 15.816 1.00 91.56 84 ILE A N 1
ATOM 676 C CA . ILE A 1 84 ? -8.121 1.715 16.727 1.00 91.56 84 ILE A CA 1
ATOM 677 C C . ILE A 1 84 ? -7.931 2.185 18.170 1.00 91.56 84 ILE A C 1
ATOM 679 O O . ILE A 1 84 ? -8.908 2.243 18.913 1.00 91.56 84 ILE A O 1
ATOM 683 N N . GLU A 1 85 ? -6.716 2.589 18.543 1.00 90.88 85 GLU A N 1
ATOM 684 C CA . GLU A 1 85 ? -6.414 3.122 19.879 1.00 90.88 85 GLU A CA 1
ATOM 685 C C . GLU A 1 85 ? -7.138 4.444 20.158 1.00 90.88 85 GLU A C 1
ATOM 687 O O . GLU A 1 85 ? -7.694 4.630 21.238 1.00 90.88 85 GLU A O 1
ATOM 692 N N . ALA A 1 86 ? -7.229 5.324 19.159 1.00 90.44 86 ALA A N 1
ATOM 693 C CA . ALA A 1 86 ? -7.981 6.576 19.239 1.00 90.44 86 ALA A CA 1
ATOM 694 C C . ALA A 1 86 ? -9.513 6.399 19.154 1.00 90.44 86 ALA A C 1
ATOM 696 O O . ALA A 1 86 ? -10.251 7.378 19.260 1.00 90.44 86 ALA A O 1
ATOM 697 N N . GLY A 1 87 ? -10.018 5.186 18.902 1.00 89.38 87 GLY A N 1
ATOM 698 C CA . GLY A 1 87 ? -11.453 4.909 18.771 1.00 89.38 87 GLY A CA 1
ATOM 699 C C . GLY A 1 87 ? -12.118 5.464 17.500 1.00 89.38 87 GLY A C 1
ATOM 700 O O . GLY A 1 87 ? -13.344 5.490 17.414 1.00 89.38 87 GLY A O 1
ATOM 701 N N . THR A 1 88 ? -11.340 5.884 16.494 1.00 89.31 88 THR A N 1
ATOM 702 C CA . THR A 1 88 ? -11.835 6.444 15.212 1.00 89.31 88 THR A CA 1
ATOM 703 C C . THR A 1 88 ? -11.835 5.428 14.061 1.00 89.31 88 THR A C 1
ATOM 705 O O . THR A 1 88 ? -12.013 5.779 12.885 1.00 89.31 88 THR A O 1
ATOM 708 N N . TYR A 1 89 ? -11.606 4.155 14.382 1.00 91.12 89 TYR A N 1
ATOM 709 C CA . TYR A 1 89 ? -11.616 3.057 13.424 1.00 91.12 89 TYR A CA 1
ATOM 710 C C . TYR A 1 89 ? -13.023 2.790 12.866 1.00 91.12 89 TYR A C 1
ATOM 712 O O . TYR A 1 89 ? -14.019 2.841 13.587 1.00 91.12 89 TYR A O 1
ATOM 720 N N . GLY A 1 90 ? -13.104 2.510 11.562 1.00 89.31 90 GLY A N 1
ATOM 721 C CA . GLY A 1 90 ? -14.369 2.310 10.845 1.00 89.31 90 GLY A CA 1
ATOM 722 C C . GLY A 1 90 ? -15.085 3.592 10.403 1.00 89.31 90 GLY A C 1
ATOM 723 O O . GLY A 1 90 ? -16.210 3.517 9.916 1.00 89.31 90 GLY A O 1
ATOM 724 N N . THR A 1 91 ? -14.447 4.759 10.523 1.00 92.81 91 THR A N 1
ATOM 725 C CA . THR A 1 91 ? -14.963 6.040 10.003 1.00 92.81 91 THR A CA 1
ATOM 726 C C . THR A 1 91 ? -14.114 6.519 8.824 1.00 92.81 91 THR A C 1
ATOM 728 O O . THR A 1 91 ? -12.888 6.514 8.893 1.00 92.81 91 THR A O 1
ATOM 731 N N . CYS A 1 92 ? -14.731 6.945 7.724 1.00 93.88 92 CYS A N 1
ATOM 732 C CA . CYS A 1 92 ? -14.007 7.456 6.561 1.00 93.88 92 CYS A CA 1
ATOM 733 C C . CYS A 1 92 ? -13.336 8.806 6.869 1.00 93.88 92 CYS A C 1
ATOM 735 O O . CYS A 1 92 ? -13.989 9.719 7.365 1.00 93.88 92 CYS A O 1
ATOM 737 N N . GLN A 1 93 ? -12.059 8.972 6.507 1.00 90.44 93 GLN A N 1
ATOM 738 C CA . GLN A 1 93 ? -11.341 10.238 6.729 1.00 90.44 93 GLN A CA 1
ATOM 739 C C . GLN A 1 93 ? -11.821 11.401 5.841 1.00 90.44 93 GLN A C 1
ATOM 741 O O . GLN A 1 93 ? -11.663 12.552 6.225 1.00 90.44 93 GLN A O 1
ATOM 746 N N . LYS A 1 94 ? -12.406 11.119 4.665 1.00 91.25 94 LYS A N 1
ATOM 747 C CA . LYS A 1 94 ? -12.841 12.150 3.701 1.00 91.25 94 LYS A CA 1
ATOM 748 C C . LYS A 1 94 ? -14.275 12.625 3.945 1.00 91.25 94 LYS A C 1
ATOM 750 O O . LYS A 1 94 ? -14.534 13.818 3.907 1.00 91.25 94 LYS A O 1
ATOM 755 N N . CYS A 1 95 ? -15.215 11.702 4.159 1.00 93.25 95 CYS A N 1
ATOM 756 C CA . CYS A 1 95 ? -16.640 12.033 4.293 1.00 93.25 95 CYS A CA 1
ATOM 757 C C . CYS A 1 95 ? -17.218 11.790 5.691 1.00 93.25 95 CYS A C 1
ATOM 759 O O . CYS A 1 95 ? -18.411 11.999 5.887 1.00 93.25 95 CYS A O 1
ATOM 761 N N . HIS A 1 96 ? -16.413 11.298 6.639 1.00 92.69 96 HIS A N 1
ATOM 762 C CA . HIS A 1 96 ? -16.811 11.007 8.023 1.00 92.69 96 HIS A CA 1
ATOM 763 C C . HIS A 1 96 ? -17.989 10.029 8.191 1.00 92.69 96 HIS A C 1
ATOM 765 O O . HIS A 1 96 ? -18.499 9.851 9.296 1.00 92.69 96 HIS A O 1
ATOM 771 N N . ARG A 1 97 ? -18.399 9.340 7.120 1.00 92.25 97 ARG A N 1
ATOM 772 C CA . ARG A 1 97 ? -19.385 8.254 7.169 1.00 92.25 97 ARG A CA 1
ATOM 773 C C . ARG A 1 97 ? -18.745 6.964 7.684 1.00 92.25 97 ARG A C 1
ATOM 775 O O . ARG A 1 97 ? -17.529 6.782 7.574 1.00 92.25 97 ARG A O 1
ATOM 782 N N . ARG A 1 98 ? -19.563 6.062 8.233 1.00 91.75 98 ARG A N 1
ATOM 783 C CA . ARG A 1 98 ? -19.114 4.711 8.597 1.00 91.75 98 ARG A CA 1
ATOM 784 C C . ARG A 1 98 ? -18.682 3.942 7.348 1.00 91.75 98 ARG A C 1
ATOM 786 O O . ARG A 1 98 ? -19.267 4.115 6.283 1.00 91.75 98 ARG A O 1
ATOM 793 N N . ILE A 1 99 ? -17.633 3.144 7.491 1.00 92.50 99 ILE A N 1
ATOM 794 C CA . ILE A 1 99 ? -17.135 2.231 6.463 1.00 92.50 99 ILE A CA 1
ATOM 795 C C . ILE A 1 99 ? -17.863 0.896 6.638 1.00 92.50 99 ILE A C 1
ATOM 797 O O . ILE A 1 99 ? -18.014 0.436 7.771 1.00 92.50 99 ILE A O 1
ATOM 801 N N . ASP A 1 100 ? -18.304 0.297 5.532 1.00 92.00 100 ASP A N 1
ATOM 802 C CA . ASP A 1 100 ? -18.981 -1.001 5.545 1.00 92.00 100 ASP A CA 1
ATOM 803 C C . ASP A 1 100 ? -18.089 -2.091 6.150 1.00 92.00 100 ASP A C 1
ATOM 805 O O . ASP A 1 100 ? -16.887 -2.154 5.874 1.00 92.00 100 ASP A O 1
ATOM 809 N N . GLU A 1 101 ? -18.682 -2.962 6.969 1.00 89.88 101 GLU A N 1
ATOM 810 C CA . GLU A 1 101 ? -17.943 -4.024 7.662 1.00 89.88 101 GLU A CA 1
ATOM 811 C C . GLU A 1 101 ? -17.310 -5.007 6.666 1.00 89.88 101 GLU A C 1
ATOM 813 O O . GLU A 1 101 ? -16.131 -5.316 6.805 1.00 89.88 101 GLU A O 1
ATOM 818 N N . GLU A 1 102 ? -18.020 -5.384 5.597 1.00 91.25 102 GLU A N 1
ATOM 819 C CA . GLU A 1 102 ? -17.504 -6.247 4.518 1.00 91.25 102 GLU A CA 1
ATOM 820 C C . GLU A 1 102 ? -16.222 -5.680 3.882 1.00 91.25 102 GLU A C 1
ATOM 822 O O . GLU A 1 102 ? -15.285 -6.405 3.539 1.00 91.25 102 GLU A O 1
ATOM 827 N N . ARG A 1 103 ? -16.138 -4.348 3.769 1.00 90.62 103 ARG A N 1
ATOM 828 C CA . ARG A 1 103 ? -14.951 -3.669 3.245 1.00 90.62 103 ARG A CA 1
ATOM 829 C C . ARG A 1 103 ? -13.788 -3.724 4.232 1.00 90.62 103 ARG A C 1
ATOM 831 O O . ARG A 1 103 ? -12.656 -3.900 3.793 1.00 90.62 103 ARG A O 1
ATOM 838 N N . LEU A 1 104 ? -14.050 -3.563 5.529 1.00 91.50 104 LEU A N 1
ATOM 839 C CA . LEU A 1 104 ? -13.030 -3.688 6.580 1.00 91.50 104 LEU A CA 1
ATOM 840 C C . LEU A 1 104 ? -12.566 -5.141 6.750 1.00 91.50 104 LEU A C 1
ATOM 842 O O . LEU A 1 104 ? -11.409 -5.386 7.081 1.00 91.50 104 LEU A O 1
ATOM 846 N N . GLU A 1 105 ? -13.432 -6.116 6.483 1.00 91.06 105 GLU A N 1
ATOM 847 C CA . GLU A 1 105 ? -13.049 -7.526 6.433 1.00 91.06 105 GLU A CA 1
ATOM 848 C C . GLU A 1 105 ? -12.112 -7.816 5.261 1.00 91.06 105 GLU A C 1
ATOM 850 O O . GLU A 1 105 ? -11.099 -8.495 5.453 1.00 91.06 105 GLU A O 1
ATOM 855 N N . ALA A 1 106 ? -12.393 -7.263 4.079 1.00 90.94 106 ALA A N 1
ATOM 856 C CA . ALA A 1 106 ? -11.537 -7.415 2.906 1.00 90.94 106 ALA A CA 1
ATOM 857 C C . ALA A 1 106 ? -10.208 -6.646 3.033 1.00 90.94 106 ALA A C 1
ATOM 859 O O . ALA A 1 106 ? -9.145 -7.216 2.791 1.00 90.94 106 ALA A O 1
ATOM 860 N N . VAL A 1 107 ? -10.263 -5.367 3.421 1.00 90.94 107 VAL A N 1
ATOM 861 C CA . VAL A 1 107 ? -9.110 -4.453 3.508 1.00 90.94 107 VAL A CA 1
ATOM 862 C C . VAL A 1 107 ? -9.165 -3.682 4.837 1.00 90.94 107 VAL A C 1
ATOM 864 O O . VAL A 1 107 ? -9.682 -2.558 4.885 1.00 90.94 107 VAL A O 1
ATOM 867 N N . PRO A 1 108 ? -8.662 -4.266 5.939 1.00 91.00 108 PRO A N 1
ATOM 868 C CA . PRO A 1 108 ? -8.798 -3.694 7.279 1.00 91.00 108 PRO A CA 1
ATOM 869 C C . PRO A 1 108 ? -8.038 -2.379 7.478 1.00 91.00 108 PRO A C 1
ATOM 871 O O . PRO A 1 108 ? -8.431 -1.589 8.335 1.00 91.00 108 PRO A O 1
ATOM 874 N N . GLU A 1 109 ? -6.992 -2.124 6.694 1.00 92.44 109 GLU A N 1
ATOM 875 C CA . GLU A 1 109 ? -6.141 -0.930 6.730 1.00 92.44 109 GLU A CA 1
ATOM 876 C C . GLU A 1 109 ? -6.708 0.270 5.949 1.00 92.44 109 GLU A C 1
ATOM 878 O O . GLU A 1 109 ? -6.060 1.311 5.834 1.00 92.44 109 GLU A O 1
ATOM 883 N N . THR A 1 110 ? -7.907 0.154 5.361 1.00 91.44 110 THR A N 1
ATOM 884 C CA . THR A 1 110 ? -8.443 1.210 4.493 1.00 91.44 110 THR A CA 1
ATOM 885 C C . THR A 1 110 ? -8.886 2.457 5.282 1.00 91.44 110 THR A C 1
ATOM 887 O O . THR A 1 110 ? -9.722 2.368 6.187 1.00 91.44 110 THR A O 1
ATOM 890 N N . PRO A 1 111 ? -8.413 3.670 4.924 1.00 90.50 111 PRO A N 1
ATOM 891 C CA . PRO A 1 111 ? -8.871 4.898 5.574 1.00 90.50 111 PRO A CA 1
ATOM 892 C C . PRO A 1 111 ? -10.154 5.491 4.969 1.00 90.50 111 PRO A C 1
ATOM 894 O O . PRO A 1 111 ? -10.739 6.419 5.542 1.00 90.50 111 PRO A O 1
ATOM 897 N N . TYR A 1 112 ? -10.614 4.966 3.828 1.00 92.62 112 TYR A N 1
ATOM 898 C CA . TYR A 1 112 ? -11.714 5.530 3.045 1.00 92.62 112 TYR A CA 1
ATOM 899 C C . TYR A 1 112 ? -12.843 4.525 2.786 1.00 92.62 112 TYR A C 1
ATOM 901 O O . TYR A 1 112 ? -12.607 3.329 2.598 1.00 92.62 112 TYR A O 1
ATOM 909 N N . CYS A 1 113 ? -14.078 5.032 2.700 1.00 93.69 113 CYS A N 1
ATOM 910 C CA . CYS A 1 113 ? -15.195 4.267 2.148 1.00 93.69 113 CYS A CA 1
ATOM 911 C C . CYS A 1 113 ? -15.021 4.061 0.633 1.00 93.69 113 CYS A C 1
ATOM 913 O O . CYS A 1 113 ? -14.199 4.729 -0.001 1.00 93.69 113 CYS A O 1
ATOM 915 N N . TYR A 1 114 ? -15.808 3.153 0.050 1.00 91.75 114 TYR A N 1
ATOM 916 C CA . TYR A 1 114 ? -15.730 2.815 -1.374 1.00 91.75 114 TYR A CA 1
ATOM 917 C C . TYR A 1 114 ? -15.871 4.045 -2.287 1.00 91.75 114 TYR A C 1
ATOM 919 O O . TYR A 1 114 ? -15.009 4.284 -3.128 1.00 91.75 114 TYR A O 1
ATOM 927 N N . GLU A 1 115 ? -16.885 4.883 -2.059 1.00 92.75 115 GLU A N 1
ATOM 928 C CA . GLU A 1 115 ? -17.126 6.093 -2.860 1.00 92.75 115 GLU A CA 1
ATOM 929 C C . GLU A 1 115 ? -15.951 7.078 -2.803 1.00 92.75 115 GLU A C 1
ATOM 931 O O . GLU A 1 115 ? -15.487 7.573 -3.830 1.00 92.75 115 GLU A O 1
ATOM 936 N N . CYS A 1 116 ? -15.440 7.359 -1.599 1.00 92.38 116 CYS A N 1
ATOM 937 C CA . CYS A 1 116 ? -14.318 8.278 -1.432 1.00 92.38 116 CYS A CA 1
ATOM 938 C C . CYS A 1 116 ? -13.031 7.710 -2.026 1.00 92.38 116 CYS A C 1
ATOM 940 O O . CYS A 1 116 ? -12.244 8.474 -2.582 1.00 92.38 116 CYS A O 1
ATOM 942 N N . ARG A 1 117 ? -12.828 6.391 -1.939 1.00 90.25 117 ARG A N 1
ATOM 943 C CA . ARG A 1 117 ? -11.693 5.727 -2.576 1.00 90.25 117 ARG A CA 1
ATOM 944 C C . ARG A 1 117 ? -11.764 5.856 -4.097 1.00 90.25 117 ARG A C 1
ATOM 946 O O . ARG A 1 117 ? -10.773 6.252 -4.698 1.00 90.25 117 ARG A O 1
ATOM 953 N N . LEU A 1 118 ? -12.935 5.616 -4.686 1.00 90.56 118 LEU A N 1
ATOM 954 C CA . LEU A 1 118 ? -13.158 5.743 -6.126 1.00 90.56 118 LEU A CA 1
ATOM 955 C C . LEU A 1 118 ? -12.907 7.173 -6.625 1.00 90.56 118 LEU A C 1
ATOM 957 O O . LEU A 1 118 ? -12.352 7.367 -7.700 1.00 90.56 118 LEU A O 1
ATOM 961 N N . GLN A 1 119 ? -13.293 8.186 -5.845 1.00 88.25 119 GLN A N 1
ATOM 962 C CA . GLN A 1 119 ? -12.984 9.581 -6.174 1.00 88.25 119 GLN A CA 1
ATOM 963 C C . GLN A 1 119 ? -11.480 9.850 -6.155 1.00 88.25 119 GLN A C 1
ATOM 965 O O . GLN A 1 119 ? -10.962 10.400 -7.112 1.00 88.25 119 GLN A O 1
ATOM 970 N N . VAL A 1 120 ? -10.769 9.415 -5.108 1.00 85.50 120 VAL A N 1
ATOM 971 C CA . VAL A 1 120 ? -9.307 9.590 -5.023 1.00 85.50 120 VAL A CA 1
ATOM 972 C C . VAL A 1 120 ? -8.589 8.902 -6.187 1.00 85.50 120 VAL A C 1
ATOM 974 O O . VAL A 1 120 ? -7.595 9.425 -6.674 1.00 85.50 120 VAL A O 1
ATOM 977 N N . GLU A 1 121 ? -9.087 7.759 -6.657 1.00 85.06 121 GLU A N 1
ATOM 978 C CA . GLU A 1 121 ? -8.531 7.070 -7.829 1.00 85.06 121 GLU A CA 1
ATOM 979 C C . GLU A 1 121 ? -8.815 7.805 -9.144 1.00 85.06 121 GLU A C 1
ATOM 981 O O . GLU A 1 121 ? -7.961 7.812 -10.024 1.00 85.06 121 GLU A O 1
ATOM 986 N N . LYS A 1 122 ? -9.974 8.462 -9.272 1.00 80.56 122 LYS A N 1
ATOM 987 C CA . LYS A 1 122 ? -10.307 9.308 -10.432 1.00 80.56 122 LYS A CA 1
ATOM 988 C C . LYS A 1 122 ? -9.519 10.617 -10.452 1.00 80.56 122 LYS A C 1
ATOM 990 O O . LYS A 1 122 ? -9.071 11.040 -11.511 1.00 80.56 122 LYS A O 1
ATOM 995 N N . ASP A 1 123 ? -9.356 11.237 -9.287 1.00 74.00 123 ASP A N 1
ATOM 996 C CA . ASP A 1 123 ? -8.597 12.479 -9.098 1.00 74.00 123 ASP A CA 1
ATOM 997 C C . ASP A 1 123 ? -7.076 12.220 -9.129 1.00 74.00 123 ASP A C 1
ATOM 999 O O . ASP A 1 123 ? -6.266 13.135 -9.297 1.00 74.00 123 ASP A O 1
ATOM 1003 N N . GLY A 1 124 ? -6.674 10.962 -8.922 1.00 61.50 124 GLY A N 1
ATOM 1004 C CA . GLY A 1 124 ? -5.297 10.520 -8.792 1.00 61.50 124 GLY A CA 1
ATOM 1005 C C . GLY A 1 124 ? -4.543 10.653 -10.100 1.00 61.50 124 GLY A C 1
ATOM 1006 O O . GLY A 1 124 ? -4.594 9.741 -10.909 1.00 61.50 124 GLY A O 1
ATOM 1007 N N . ARG A 1 125 ? -3.821 11.776 -10.235 1.00 55.16 125 ARG A N 1
ATOM 1008 C CA . ARG A 1 125 ? -2.994 12.206 -11.374 1.00 55.16 125 ARG A CA 1
ATOM 1009 C C . ARG A 1 125 ? -3.728 11.986 -12.704 1.00 55.16 125 ARG A C 1
ATOM 1011 O O . ARG A 1 125 ? -3.784 10.844 -13.164 1.00 55.16 125 ARG A O 1
ATOM 1018 N N . PRO A 1 126 ? -4.206 13.038 -13.405 1.00 57.56 126 PRO A N 1
ATOM 1019 C CA . PRO A 1 126 ? -4.480 12.851 -14.825 1.00 57.56 126 PRO A CA 1
ATOM 1020 C C . PRO A 1 126 ? -3.254 12.149 -15.407 1.00 57.56 126 PRO A C 1
ATOM 1022 O O . PRO A 1 126 ? -2.127 12.468 -15.012 1.00 57.56 126 PRO A O 1
ATOM 1025 N N . ARG A 1 127 ? -3.452 11.124 -16.242 1.00 59.88 127 ARG A N 1
ATOM 1026 C CA . ARG A 1 127 ? -2.361 10.628 -17.076 1.00 59.88 127 ARG A CA 1
ATOM 1027 C C . ARG A 1 127 ? -1.941 11.840 -17.894 1.00 59.88 127 ARG A C 1
ATOM 1029 O O . ARG A 1 127 ? -2.536 12.099 -18.934 1.00 59.88 127 ARG A O 1
ATOM 1036 N N . VAL A 1 128 ? -1.018 12.642 -17.366 1.00 61.16 128 VAL A N 1
ATOM 1037 C CA . VAL A 1 128 ? -0.386 13.724 -18.092 1.00 61.16 128 VAL A CA 1
ATOM 1038 C C . VAL A 1 128 ? 0.493 12.956 -19.047 1.00 61.16 128 VAL A C 1
ATOM 1040 O O . VAL A 1 128 ? 1.608 12.553 -18.722 1.00 61.16 128 VAL A O 1
ATOM 1043 N N . ARG A 1 129 ? -0.121 12.609 -20.179 1.00 74.75 129 ARG A N 1
ATOM 1044 C CA . ARG A 1 129 ? 0.588 12.265 -21.394 1.00 74.75 129 ARG A CA 1
ATOM 1045 C C . ARG A 1 129 ? 1.689 13.327 -21.510 1.00 74.75 129 ARG A C 1
ATOM 1047 O O . ARG A 1 129 ? 1.387 14.498 -21.243 1.00 74.75 129 ARG A O 1
ATOM 1054 N N . PRO A 1 130 ? 2.946 12.945 -21.770 1.00 80.94 130 PRO A N 1
ATOM 1055 C CA . PRO A 1 130 ? 4.016 13.921 -21.925 1.00 80.94 130 PRO A CA 1
ATOM 1056 C C . PRO A 1 130 ? 3.548 15.050 -22.857 1.00 80.94 130 PRO A C 1
ATOM 1058 O O . PRO A 1 130 ? 2.799 14.779 -23.796 1.00 80.94 130 PRO A O 1
ATOM 1061 N N . VAL A 1 131 ? 3.919 16.306 -22.589 1.00 78.38 131 VAL A N 1
ATOM 1062 C CA . VAL A 1 131 ? 3.472 17.455 -23.411 1.00 78.38 131 VAL A CA 1
ATOM 1063 C C . VAL A 1 131 ? 3.871 17.275 -24.880 1.00 78.38 131 VAL A C 1
ATOM 1065 O O . VAL A 1 131 ? 3.215 17.768 -25.790 1.00 78.38 131 VAL A O 1
ATOM 1068 N N . GLU A 1 132 ? 4.919 16.487 -25.114 1.00 78.69 132 GLU A N 1
ATOM 1069 C CA . GLU A 1 132 ? 5.362 16.019 -26.413 1.00 78.69 132 GLU A CA 1
ATOM 1070 C C . GLU A 1 132 ? 4.240 15.307 -27.169 1.00 78.69 132 GLU A C 1
ATOM 1072 O O . GLU A 1 132 ? 4.119 15.520 -28.363 1.00 78.69 132 GLU A O 1
ATOM 1077 N N . GLU A 1 133 ? 3.372 14.533 -26.518 1.00 75.94 133 GLU A N 1
ATOM 1078 C CA . GLU A 1 133 ? 2.250 13.844 -27.170 1.00 75.94 133 GLU A CA 1
ATOM 1079 C C . GLU A 1 133 ? 1.200 14.813 -27.740 1.00 75.94 133 GLU A C 1
ATOM 1081 O O . GLU A 1 133 ? 0.527 14.477 -28.709 1.00 75.94 133 GLU A O 1
ATOM 1086 N N . GLU A 1 134 ? 1.090 16.038 -27.213 1.00 72.56 134 GLU A N 1
ATOM 1087 C CA . GLU A 1 134 ? 0.228 17.076 -27.804 1.00 72.56 134 GLU A CA 1
ATOM 1088 C C . GLU A 1 134 ? 0.788 17.607 -29.134 1.00 72.56 134 GLU A C 1
ATOM 1090 O O . GLU A 1 134 ? 0.043 18.108 -29.979 1.00 72.56 134 GLU A O 1
ATOM 1095 N N . VAL A 1 135 ? 2.108 17.503 -29.326 1.00 74.06 135 VAL A N 1
ATOM 1096 C CA . VAL A 1 135 ? 2.833 18.042 -30.487 1.00 74.06 135 VAL A CA 1
ATOM 1097 C C . VAL A 1 135 ? 3.290 16.937 -31.445 1.00 74.06 135 VAL A C 1
ATOM 1099 O O . VAL A 1 135 ? 3.470 17.197 -32.638 1.00 74.06 135 VAL A O 1
ATOM 1102 N N . ILE A 1 136 ? 3.431 15.698 -30.960 1.00 73.38 136 ILE A N 1
ATOM 1103 C CA . ILE A 1 136 ? 3.658 14.495 -31.758 1.00 73.38 136 ILE A CA 1
ATOM 1104 C C . ILE A 1 136 ? 2.386 14.263 -32.566 1.00 73.38 136 ILE A C 1
ATOM 1106 O O . ILE A 1 136 ? 1.441 13.590 -32.162 1.00 73.38 136 ILE A O 1
ATOM 1110 N N . ARG A 1 137 ? 2.377 14.835 -33.765 1.00 66.25 137 ARG A N 1
ATOM 1111 C CA . ARG A 1 137 ? 1.514 14.344 -34.828 1.00 66.25 137 ARG A CA 1
ATOM 1112 C C . ARG A 1 137 ? 2.003 12.938 -35.166 1.00 66.25 137 ARG A C 1
ATOM 1114 O O . ARG A 1 137 ? 3.220 12.727 -35.192 1.00 66.25 137 ARG A O 1
ATOM 1121 N N . PRO A 1 138 ? 1.104 11.978 -35.423 1.00 64.00 138 PRO A N 1
ATOM 1122 C CA . PRO A 1 138 ? 1.540 10.698 -35.950 1.00 64.00 138 PRO A CA 1
ATOM 1123 C C . PRO A 1 138 ? 2.418 10.951 -37.190 1.00 64.00 138 PRO A C 1
ATOM 1125 O O . PRO A 1 138 ? 2.081 11.823 -38.003 1.00 64.00 138 PRO A O 1
ATOM 1128 N N . PRO A 1 139 ? 3.574 10.275 -37.313 1.00 63.19 139 PRO A N 1
ATOM 1129 C CA . PRO A 1 139 ? 4.430 10.448 -38.477 1.00 63.19 139 PRO A CA 1
ATOM 1130 C C . PRO A 1 139 ? 3.613 10.172 -39.749 1.00 63.19 139 PRO A C 1
ATOM 1132 O O . PRO A 1 139 ? 2.776 9.273 -39.760 1.00 63.19 139 PRO A O 1
ATOM 1135 N N . PHE A 1 140 ? 3.830 10.986 -40.788 1.00 56.44 140 PHE A N 1
ATOM 1136 C CA . PHE A 1 140 ? 3.140 10.898 -42.088 1.00 56.44 140 PHE A CA 1
ATOM 1137 C C . PHE A 1 140 ? 1.619 11.147 -42.060 1.00 56.44 140 PHE A C 1
ATOM 1139 O O . PHE A 1 140 ? 0.884 10.600 -42.868 1.00 56.44 140 PHE A O 1
ATOM 1146 N N . GLY A 1 141 ? 1.123 11.989 -41.144 1.00 58.62 141 GLY A N 1
ATOM 1147 C CA . GLY A 1 141 ? -0.279 12.439 -41.169 1.00 58.62 141 GLY A CA 1
ATOM 1148 C C . GLY A 1 141 ? -1.279 11.491 -40.498 1.00 58.62 141 GLY A C 1
ATOM 1149 O O . GLY A 1 141 ? -2.436 11.865 -40.327 1.00 58.62 141 GLY A O 1
ATOM 1150 N N . GLY A 1 142 ? -0.834 10.327 -40.014 1.00 61.38 142 GLY A N 1
ATOM 1151 C CA . GLY A 1 142 ? -1.683 9.337 -39.347 1.00 61.38 142 GLY A CA 1
ATOM 1152 C C . GLY A 1 142 ? -1.734 8.004 -40.082 1.00 61.38 142 GLY A C 1
ATOM 1153 O O . GLY A 1 142 ? -1.280 7.881 -41.208 1.00 61.38 142 GLY A O 1
ATOM 1154 N N . ALA A 1 143 ? -2.335 6.997 -39.445 1.00 54.66 143 ALA A N 1
ATOM 1155 C CA . ALA A 1 143 ? -2.736 5.745 -40.099 1.00 54.66 143 ALA A CA 1
ATOM 1156 C C . ALA A 1 143 ? -4.078 5.898 -40.853 1.00 54.66 143 ALA A C 1
ATOM 1158 O O . ALA A 1 143 ? -4.847 4.945 -40.966 1.00 54.66 143 ALA A O 1
ATOM 1159 N N . GLY A 1 144 ? -4.421 7.126 -41.247 1.00 58.19 144 GLY A N 1
ATOM 1160 C CA . GLY A 1 144 ? -5.643 7.425 -41.976 1.00 58.19 144 GLY A CA 1
ATOM 1161 C C . GLY A 1 144 ? 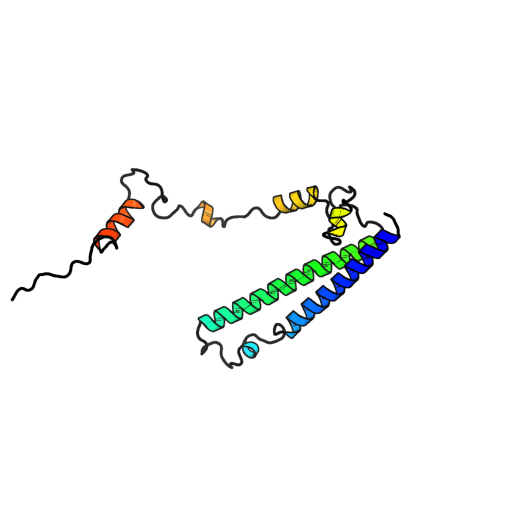-5.379 7.346 -43.472 1.00 58.19 144 GLY A C 1
ATOM 1162 O O . GLY A 1 144 ? -4.406 7.922 -43.939 1.00 58.19 144 GLY A O 1
ATOM 1163 N N . LEU A 1 145 ? -6.273 6.664 -44.188 1.00 52.91 145 LEU A N 1
ATOM 1164 C CA . LEU A 1 145 ? -6.411 6.673 -45.649 1.00 52.91 145 LEU A CA 1
ATOM 1165 C C . LEU A 1 145 ? -6.990 8.026 -46.107 1.00 52.91 145 LEU A C 1
ATOM 1167 O O . LEU A 1 145 ? -8.080 8.070 -46.679 1.00 52.91 145 LEU A O 1
ATOM 1171 N N . ASP A 1 146 ? -6.376 9.140 -45.710 1.00 54.62 146 ASP A N 1
ATOM 1172 C CA . ASP A 1 146 ? -6.858 10.452 -46.136 1.00 54.62 146 ASP A CA 1
ATOM 1173 C C . ASP A 1 146 ? -6.257 10.759 -47.510 1.00 54.62 146 ASP A C 1
ATOM 1175 O O . ASP A 1 146 ? -5.039 10.849 -47.644 1.00 54.62 146 ASP A O 1
ATOM 1179 N N . ASP A 1 147 ? -7.127 10.899 -48.514 1.00 52.88 147 ASP A N 1
ATOM 1180 C CA . ASP A 1 147 ? -6.842 11.042 -49.955 1.00 52.88 147 ASP A CA 1
ATOM 1181 C C . ASP A 1 147 ? -6.257 12.432 -50.283 1.00 52.88 147 ASP A C 1
ATOM 1183 O O . ASP A 1 147 ? -6.753 13.206 -51.107 1.00 52.88 147 ASP A O 1
ATOM 1187 N N . THR A 1 148 ? -5.230 12.820 -49.532 1.00 58.78 148 THR A N 1
ATOM 1188 C CA . THR A 1 148 ? -4.457 14.035 -49.756 1.00 58.78 148 THR A CA 1
ATOM 1189 C C . THR A 1 148 ? -3.255 13.695 -50.629 1.00 58.78 148 THR A C 1
ATOM 11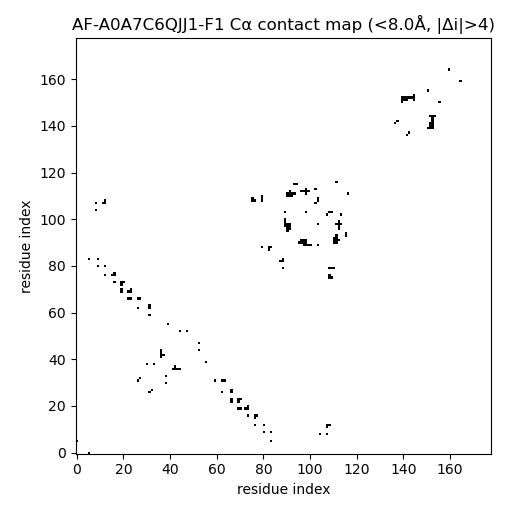91 O O . THR A 1 148 ? -2.632 12.659 -50.453 1.00 58.78 148 THR A O 1
ATOM 1194 N N . ASN A 1 149 ? -2.874 14.585 -51.553 1.00 58.81 149 ASN A N 1
ATOM 1195 C CA . ASN A 1 149 ? -1.725 14.396 -52.463 1.00 58.81 1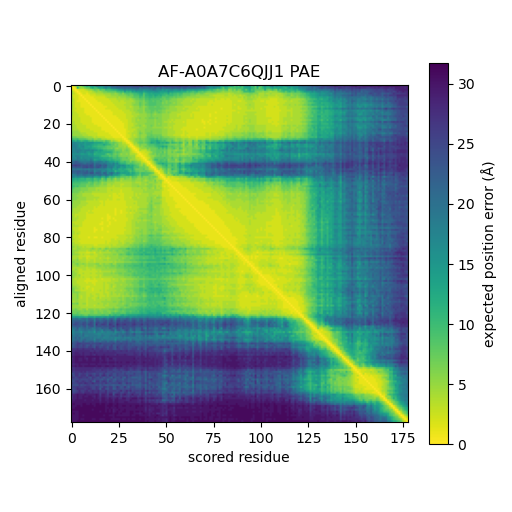49 ASN A CA 1
ATOM 1196 C C . ASN A 1 149 ? -0.341 14.411 -51.758 1.00 58.81 149 ASN A C 1
ATOM 1198 O O . ASN A 1 149 ? 0.659 14.801 -52.367 1.00 58.81 149 ASN A O 1
ATOM 1202 N N . TYR A 1 150 ? -0.271 14.106 -50.465 1.00 65.62 150 TYR A N 1
ATOM 1203 C CA . TYR A 1 150 ? 0.946 14.125 -49.665 1.00 65.62 150 TYR A CA 1
ATOM 1204 C C . TYR A 1 150 ? 1.327 12.700 -49.280 1.00 65.62 150 TYR A C 1
ATOM 1206 O O . TYR A 1 150 ? 0.450 11.913 -48.964 1.00 65.62 150 TYR A O 1
ATOM 1214 N N . PHE A 1 151 ? 2.631 12.413 -49.274 1.00 66.25 151 PHE A N 1
ATOM 1215 C CA . PHE A 1 151 ? 3.172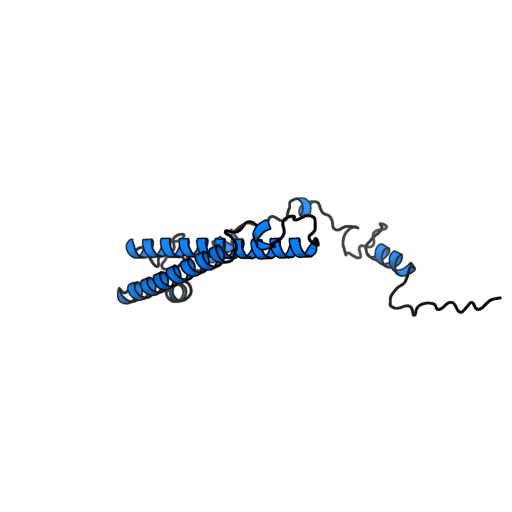 11.080 -49.002 1.00 66.25 151 PHE A CA 1
ATOM 1216 C C . PHE A 1 151 ? 2.631 10.504 -47.684 1.00 66.25 151 PHE A C 1
ATOM 1218 O O . PHE A 1 151 ? 2.959 11.030 -46.610 1.00 66.25 151 PHE A O 1
ATOM 1225 N N . ASP A 1 152 ? 1.814 9.458 -47.778 1.00 70.88 152 ASP A N 1
ATOM 1226 C CA . ASP A 1 152 ? 1.027 8.918 -46.669 1.00 70.88 152 ASP A CA 1
ATOM 1227 C C . ASP A 1 152 ? 1.435 7.485 -46.269 1.00 70.88 152 ASP A C 1
ATOM 1229 O O . ASP A 1 152 ? 2.459 6.935 -46.694 1.00 70.88 152 ASP A O 1
ATOM 1233 N N . GLY A 1 153 ? 0.646 6.874 -45.380 1.00 71.88 153 GLY A N 1
ATOM 1234 C CA . GLY A 1 153 ? 0.859 5.493 -44.953 1.00 71.88 153 GLY A CA 1
ATOM 1235 C C . GLY A 1 153 ? 0.755 4.478 -46.097 1.00 71.88 153 GLY A C 1
ATOM 1236 O O . GLY A 1 153 ? 1.517 3.509 -46.109 1.00 71.88 153 GLY A O 1
ATOM 1237 N N . GLU A 1 154 ? -0.131 4.694 -47.070 1.00 75.81 154 GLU A N 1
ATOM 1238 C CA . GLU A 1 154 ? -0.271 3.815 -48.230 1.00 75.81 154 GLU A CA 1
ATOM 1239 C C . GLU A 1 154 ? 0.958 3.920 -49.143 1.00 75.81 154 GLU A C 1
ATOM 1241 O O . GLU A 1 154 ? 1.543 2.893 -49.500 1.00 75.81 154 GLU A O 1
ATOM 1246 N N . ASP A 1 155 ? 1.438 5.135 -49.414 1.00 76.50 155 ASP A N 1
ATOM 1247 C CA . ASP A 1 155 ? 2.648 5.386 -50.200 1.00 76.50 155 ASP A CA 1
ATOM 1248 C C . ASP A 1 155 ? 3.892 4.738 -49.577 1.00 76.50 155 ASP A C 1
ATOM 1250 O O . ASP A 1 155 ? 4.726 4.160 -50.287 1.00 76.50 155 ASP A O 1
ATOM 1254 N N . THR A 1 156 ? 4.024 4.783 -48.241 1.00 78.62 156 THR A N 1
ATOM 1255 C CA . THR A 1 156 ? 5.136 4.102 -47.553 1.00 78.62 156 THR A CA 1
ATOM 1256 C C . THR A 1 156 ? 5.102 2.595 -47.787 1.00 78.62 156 THR A C 1
ATOM 1258 O O . THR A 1 156 ? 6.145 1.994 -48.066 1.00 78.62 156 THR A O 1
ATOM 1261 N N . TRP A 1 157 ? 3.917 1.981 -47.719 1.00 78.44 157 TRP A N 1
ATOM 1262 C CA . TRP A 1 157 ? 3.755 0.547 -47.933 1.00 78.44 157 TRP A CA 1
ATOM 1263 C C . TRP A 1 157 ? 4.005 0.177 -49.396 1.00 78.44 157 TRP A C 1
ATOM 1265 O O . TRP A 1 157 ? 4.784 -0.736 -49.666 1.00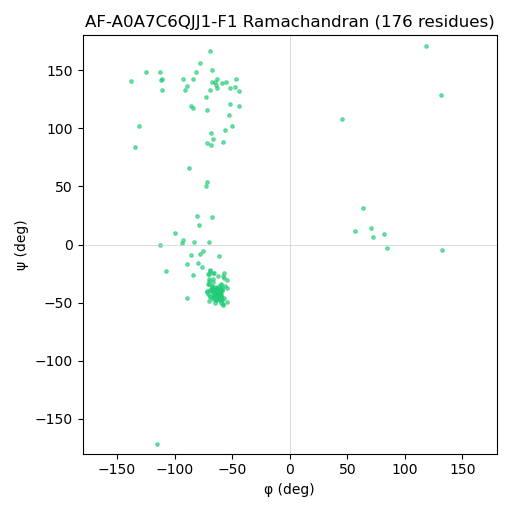 78.44 157 TRP A O 1
ATOM 1275 N N . GLN A 1 158 ? 3.445 0.936 -50.342 1.00 81.69 158 GLN A N 1
ATOM 1276 C CA . GLN A 1 158 ? 3.677 0.753 -51.775 1.00 81.69 158 GLN A CA 1
ATOM 1277 C C . GLN A 1 158 ? 5.166 0.886 -52.142 1.00 81.69 158 GLN A C 1
ATOM 1279 O O . GLN A 1 158 ? 5.670 0.122 -52.967 1.00 81.69 158 GLN A O 1
ATOM 1284 N N . MET A 1 159 ? 5.901 1.822 -51.529 1.00 82.06 159 MET A N 1
ATOM 1285 C CA . MET A 1 159 ? 7.336 1.999 -51.777 1.00 82.06 159 MET A CA 1
ATOM 1286 C C . MET A 1 159 ? 8.157 0.798 -51.296 1.00 82.06 159 MET A C 1
ATOM 1288 O O . MET A 1 159 ? 9.036 0.337 -52.023 1.00 82.06 159 MET A O 1
ATOM 1292 N N . VAL A 1 160 ? 7.885 0.286 -50.091 1.00 81.06 160 VAL A N 1
ATOM 1293 C CA . VAL A 1 160 ? 8.581 -0.893 -49.543 1.00 81.06 160 VAL A CA 1
ATOM 1294 C C . VAL A 1 160 ? 8.215 -2.148 -50.332 1.00 81.06 160 VAL A C 1
ATOM 1296 O O . VAL A 1 160 ? 9.097 -2.939 -50.659 1.00 81.06 160 VAL A O 1
ATOM 1299 N N . ALA A 1 161 ? 6.947 -2.281 -50.724 1.00 82.75 161 ALA A N 1
ATOM 1300 C CA . ALA A 1 161 ? 6.447 -3.398 -51.515 1.00 82.75 161 ALA A CA 1
ATOM 1301 C C . ALA A 1 161 ? 7.177 -3.570 -52.861 1.00 82.75 161 ALA A C 1
ATOM 1303 O O . ALA A 1 161 ? 7.302 -4.697 -53.339 1.00 82.75 161 ALA A O 1
ATOM 1304 N N . ARG A 1 162 ? 7.731 -2.494 -53.448 1.00 78.38 162 ARG A N 1
ATOM 1305 C CA . ARG A 1 162 ? 8.567 -2.574 -54.667 1.00 78.38 162 ARG A CA 1
ATOM 1306 C C . ARG A 1 162 ? 9.849 -3.381 -54.483 1.00 78.38 162 ARG A C 1
ATOM 1308 O O . ARG A 1 162 ? 10.361 -3.908 -55.463 1.00 78.38 162 ARG A O 1
ATOM 1315 N N . TYR A 1 163 ? 10.378 -3.451 -53.264 1.00 80.12 163 TYR A N 1
ATOM 1316 C CA . TYR A 1 163 ? 11.595 -4.203 -52.950 1.00 80.12 163 TYR A CA 1
ATOM 1317 C C . TYR A 1 163 ? 11.301 -5.636 -52.481 1.00 80.12 163 TYR A C 1
ATOM 1319 O O . TYR A 1 163 ? 12.226 -6.360 -52.121 1.00 80.12 163 TYR A O 1
ATOM 1327 N N . GLY A 1 164 ? 10.028 -6.044 -52.499 1.00 72.06 164 GLY A N 1
ATOM 1328 C CA . GLY A 1 164 ? 9.579 -7.391 -52.173 1.00 72.06 164 GLY A CA 1
ATOM 1329 C C . GLY A 1 164 ? 8.419 -7.378 -51.184 1.00 72.06 164 GLY A C 1
ATOM 1330 O O . GLY A 1 164 ? 8.494 -6.771 -50.115 1.00 72.06 164 GLY A O 1
ATOM 1331 N N . THR A 1 165 ? 7.349 -8.091 -51.526 1.00 73.75 165 THR A N 1
ATOM 1332 C CA . THR A 1 165 ? 6.296 -8.465 -50.577 1.00 73.75 165 THR A CA 1
ATOM 1333 C C . THR A 1 165 ? 6.327 -9.971 -50.389 1.00 73.75 165 THR A C 1
ATOM 1335 O O . THR A 1 165 ? 6.657 -10.710 -51.314 1.00 73.75 165 THR A O 1
ATOM 1338 N N . SER A 1 166 ? 5.963 -10.437 -49.197 1.00 69.00 166 SER A N 1
ATOM 1339 C CA . SER A 1 166 ? 5.907 -11.866 -48.864 1.00 69.00 166 SER A CA 1
ATOM 1340 C C . SER A 1 166 ? 4.916 -12.669 -49.724 1.00 69.00 166 SER A C 1
ATOM 1342 O O . SER A 1 166 ? 4.911 -13.894 -49.636 1.00 69.00 166 SER A O 1
ATOM 1344 N N . ASP A 1 167 ? 4.079 -11.989 -50.519 1.00 64.25 167 ASP A N 1
ATOM 1345 C CA . ASP A 1 167 ? 3.081 -12.576 -51.420 1.00 64.25 167 ASP A CA 1
ATOM 1346 C C . ASP A 1 167 ? 3.622 -12.865 -52.831 1.00 64.25 167 ASP A C 1
ATOM 1348 O O . ASP A 1 167 ? 3.016 -13.645 -53.568 1.00 64.25 167 ASP A O 1
ATOM 1352 N N . ALA A 1 168 ? 4.762 -12.284 -53.222 1.00 60.22 168 ALA A N 1
ATOM 1353 C CA . ALA A 1 168 ? 5.443 -12.669 -54.453 1.00 60.22 168 ALA A CA 1
ATOM 1354 C C . ALA A 1 168 ? 6.357 -13.865 -54.156 1.00 60.22 168 ALA A C 1
ATOM 1356 O O . ALA A 1 168 ? 7.269 -13.768 -53.330 1.00 60.22 168 ALA A O 1
ATOM 1357 N N . LEU A 1 169 ? 6.120 -15.004 -54.823 1.00 52.41 169 LEU A N 1
ATOM 1358 C CA . LEU A 1 169 ? 7.125 -16.066 -54.900 1.00 52.41 169 LEU A CA 1
ATOM 1359 C C . LEU A 1 169 ? 8.415 -15.403 -55.383 1.00 52.41 169 LEU A C 1
ATOM 1361 O O . LEU A 1 169 ? 8.390 -14.774 -56.435 1.00 52.41 169 LEU A O 1
ATOM 1365 N N . ALA A 1 170 ? 9.487 -15.496 -54.593 1.00 58.78 170 ALA A N 1
ATOM 1366 C CA . ALA A 1 170 ? 10.782 -14.926 -54.936 1.00 58.78 170 ALA A CA 1
ATOM 1367 C C . ALA A 1 170 ? 11.096 -15.240 -56.403 1.00 58.78 170 ALA A C 1
ATOM 1369 O O . ALA A 1 170 ? 11.137 -16.419 -56.759 1.00 58.78 170 ALA A O 1
ATOM 1370 N N . ASP A 1 171 ? 11.266 -14.202 -57.223 1.00 53.53 171 ASP A N 1
ATOM 1371 C CA . ASP A 1 171 ? 11.755 -14.326 -58.590 1.00 53.53 171 ASP A CA 1
ATOM 1372 C C . ASP A 1 171 ? 13.105 -15.052 -58.515 1.00 53.53 171 ASP A C 1
ATOM 1374 O O . ASP A 1 171 ? 14.130 -14.488 -58.135 1.00 53.53 171 ASP A O 1
ATOM 1378 N N . TRP A 1 172 ? 13.086 -16.361 -58.762 1.00 51.47 172 TRP A N 1
ATOM 1379 C CA . TRP A 1 172 ? 14.288 -17.105 -59.091 1.00 51.47 172 TRP A CA 1
ATOM 1380 C C . TRP A 1 172 ? 14.633 -16.663 -60.503 1.00 51.47 172 TRP A C 1
ATOM 1382 O O . TRP A 1 172 ? 13.835 -16.889 -61.410 1.00 51.47 172 TRP A O 1
ATOM 1392 N N . ASP A 1 173 ? 15.783 -16.013 -60.670 1.00 45.91 173 ASP A N 1
ATOM 1393 C CA . ASP A 1 173 ? 16.313 -15.641 -61.977 1.00 45.91 173 ASP A CA 1
ATOM 1394 C C . ASP A 1 173 ? 16.311 -16.877 -62.902 1.00 45.91 173 ASP A C 1
ATOM 1396 O O . ASP A 1 173 ? 17.175 -17.751 -62.804 1.00 45.91 173 ASP A O 1
ATOM 1400 N N . GLU A 1 174 ? 15.338 -16.960 -63.814 1.00 49.16 174 GLU A N 1
ATOM 1401 C CA . GLU A 1 174 ? 15.348 -17.894 -64.949 1.00 49.16 174 GLU A CA 1
ATOM 1402 C C . GLU A 1 174 ? 16.258 -17.398 -66.086 1.00 49.16 174 GLU A C 1
ATOM 1404 O O . GLU A 1 174 ? 16.228 -17.934 -67.192 1.00 49.16 174 GLU A O 1
ATOM 1409 N N . ASP A 1 175 ? 17.151 -16.445 -65.822 1.00 44.47 175 ASP A N 1
ATOM 1410 C CA . ASP A 1 175 ? 18.150 -16.009 -66.791 1.00 44.47 175 ASP A CA 1
ATOM 1411 C C . ASP A 1 175 ? 19.414 -16.875 -66.694 1.00 44.47 175 ASP A C 1
ATOM 1413 O O . ASP A 1 175 ? 20.526 -16.442 -66.384 1.00 44.47 175 ASP A O 1
ATOM 1417 N N . GLY A 1 176 ? 19.231 -18.151 -67.037 1.00 49.50 176 GLY A N 1
ATOM 1418 C CA . GLY A 1 176 ? 20.292 -18.966 -67.612 1.00 49.50 176 GLY A CA 1
ATOM 1419 C C . GLY A 1 176 ? 20.627 -18.450 -69.012 1.00 49.50 176 GLY A C 1
ATOM 1420 O O . GLY A 1 176 ? 20.108 -18.963 -70.000 1.00 49.50 176 GLY A O 1
ATOM 1421 N N . GLY A 1 177 ? 21.502 -17.447 -69.099 1.00 39.38 177 GLY A N 1
ATOM 1422 C CA . GLY A 1 177 ? 21.998 -16.898 -70.362 1.00 39.38 177 GLY A CA 1
ATOM 1423 C C . GLY A 1 177 ? 23.520 -16.776 -70.384 1.00 39.38 177 GLY A C 1
ATOM 1424 O O . GLY A 1 177 ? 24.075 -15.846 -69.802 1.00 39.38 177 GLY A O 1
ATOM 1425 N N . LEU A 1 178 ? 24.174 -17.727 -71.064 1.00 37.84 178 LEU A N 1
ATOM 1426 C CA . LEU A 1 178 ? 25.483 -17.545 -71.711 1.00 37.84 178 LEU A CA 1
ATOM 1427 C C . LEU A 1 178 ? 25.344 -16.622 -72.927 1.00 37.84 178 LEU A C 1
ATOM 1429 O O . LEU A 1 178 ? 24.314 -16.750 -73.629 1.00 37.84 178 LEU A O 1
#

Nearest PDB structures (foldseek):
  1tjl-assembly1_A  TM=8.348E-01  e=5.748E-06  Escherichia coli
  4ijj-assembly1_A  TM=8.220E-01  e=9.164E-06  Pseudomonas aeruginosa UCBPP-PA14
  4ijj-assembly3_C  TM=8.035E-01  e=1.548E-05  Pseudomonas aeruginosa UCBPP-PA14
  6ptg-assembly3_B  TM=8.676E-01  e=1.844E-03  Chlamydia trachomatis
  6ptg-assembly2_A  TM=6.226E-01  e=6.270E-03  Chlamydia trachomatis

Mean predicted aligned error: 13.65 Å

Radius of gyration: 29.45 Å; Cα contacts (8 Å, |Δi|>4): 103; chains: 1; bounding box: 55×37×93 Å

Foldseek 3Di:
DDPVVLVVLLVVLVVLLVVLVVLLVCLCVVDLVPDLCVVVVHPDPPPDDPVVVVVSVVVNVVSVVSNVVSVVVNVLSVVQNVCSVVVNQQAAPPPRDGADPVVCVVPVSDNHHPVVVVVCVVVVDDPPPPVVVVVPQPPANDPDPDPDPGCHPVNVVVVVCVVHDPPDPPPPPPPPDD

Solvent-accessible surface area (backbone atoms only — not comparable to full-atom values): 10782 Å² total; per-residue (Å²): 131,61,70,69,57,54,52,54,52,50,51,54,47,52,55,50,42,53,52,36,54,50,52,42,48,51,52,42,72,71,48,67,80,47,54,75,51,64,75,70,71,44,98,55,81,81,84,50,59,71,68,58,54,51,50,53,54,48,53,53,49,51,51,52,52,52,40,53,51,40,51,54,52,41,50,38,36,53,53,40,52,52,27,51,75,71,68,56,58,60,42,14,76,85,78,66,44,76,38,59,66,72,53,41,70,76,44,67,51,61,59,54,30,71,70,59,46,54,47,52,60,69,66,51,66,74,84,74,65,58,75,60,61,81,68,56,64,54,77,56,85,29,95,58,94,66,95,55,103,58,83,32,53,64,54,54,50,56,59,51,43,75,81,59,45,96,84,54,78,77,84,70,82,81,76,86,71,133

Sequence (178 aa):
MEQAKLVHFKQKLLARKEQLEQQVKSIEEGGLHQSMRDSIGELSFYDNHPADLGNEVFERGKDLALRDNALIQLKNVEETLQRIEAGTYGTCQKCHRRIDEERLEAVPETPYCYECRLQVEKDGRPRVRPVEEEVIRPPFGGAGLDDTNYFDGEDTWQMVARYGTSDALADWDEDGGL

Secondary structure (DSSP, 8-state):
--HHHHHHHHHHHHHHHHHHHHHHHHHIIIIITS-HHHHHT-S-SSSS-HHHHHHHHHHHHHHHHHHHHHHHHHHHHHHHHHHHHTT-TTB-TTT-PBPPHHHHHH-TT--S-HHHHHHHHHHS------HHHHH-PPGGG-S-----SS--HHHHHHHHHTT--TTS----------

pLDDT: mean 80.62, std 14.41, range [37.84, 97.12]